Protein AF-A0A7S3NXU5-F1 (afdb_monomer)

Mean predicted aligned error: 8.49 Å

Radius of gyration: 22.23 Å; Cα contacts (8 Å, |Δi|>4): 406; chains: 1; bounding box: 65×65×56 Å

Structure (mmCIF, N/CA/C/O backbone):
data_AF-A0A7S3NXU5-F1
#
_entry.id   AF-A0A7S3NXU5-F1
#
loop_
_atom_site.group_PDB
_atom_site.id
_atom_site.type_symbol
_atom_site.label_atom_id
_atom_site.label_alt_id
_atom_site.label_comp_id
_atom_site.label_asym_id
_atom_site.label_entity_id
_atom_site.label_seq_id
_atom_site.pdbx_PDB_ins_code
_atom_site.Cartn_x
_atom_site.Cartn_y
_atom_site.Cartn_z
_atom_site.occupancy
_atom_site.B_iso_or_equiv
_atom_site.auth_seq_id
_atom_site.auth_comp_id
_atom_site.auth_asym_id
_atom_site.auth_atom_id
_atom_site.pdbx_PDB_model_num
ATOM 1 N N . LYS A 1 1 ? -41.145 22.587 19.324 1.00 36.97 1 LYS A N 1
ATOM 2 C CA . LYS A 1 1 ? -40.721 24.000 19.151 1.00 36.97 1 LYS A CA 1
ATOM 3 C C . LYS A 1 1 ? -39.724 24.051 18.002 1.00 36.97 1 LYS A C 1
ATOM 5 O O . LYS A 1 1 ? -38.603 23.596 18.173 1.00 36.97 1 LYS A O 1
ATOM 10 N N . ILE A 1 2 ? -40.167 24.505 16.831 1.00 43.59 2 ILE A N 1
ATOM 11 C CA . ILE A 1 2 ? -39.323 24.700 15.646 1.00 43.59 2 ILE A CA 1
ATOM 12 C C . ILE A 1 2 ? -38.373 25.858 15.978 1.00 43.59 2 ILE A C 1
ATOM 14 O O . ILE A 1 2 ? -38.845 26.943 16.323 1.00 43.59 2 ILE A O 1
ATOM 18 N N . LYS A 1 3 ? -37.054 25.619 15.979 1.00 47.38 3 LYS A N 1
ATOM 19 C CA . LYS A 1 3 ? -36.062 26.698 16.090 1.00 47.38 3 LYS A CA 1
ATOM 20 C C . LYS A 1 3 ? -36.240 27.581 14.854 1.00 47.38 3 LYS A C 1
ATOM 22 O O . LYS A 1 3 ? -35.987 27.112 13.751 1.00 47.38 3 LYS A O 1
ATOM 27 N N . LYS A 1 4 ? -36.723 28.815 15.033 1.00 51.41 4 LYS A N 1
ATOM 28 C CA . LYS A 1 4 ? -36.674 29.834 13.977 1.00 51.41 4 LYS A CA 1
ATOM 29 C C . LYS A 1 4 ? -35.203 30.026 13.596 1.00 51.41 4 LYS A C 1
ATOM 31 O O . LYS A 1 4 ? -34.389 30.266 14.488 1.00 51.41 4 LYS A O 1
ATOM 36 N N . SER A 1 5 ? -34.883 29.833 12.319 1.00 61.56 5 SER A N 1
ATOM 37 C CA . SER A 1 5 ? -33.593 30.185 11.727 1.00 61.56 5 SER A CA 1
ATOM 38 C C . SER A 1 5 ? -33.326 31.672 11.961 1.00 61.56 5 SER A C 1
ATOM 40 O O . SER A 1 5 ? -34.241 32.493 11.908 1.00 61.56 5 SER A O 1
ATOM 42 N N . ASP A 1 6 ? -32.082 32.004 12.299 1.00 62.12 6 ASP A N 1
ATOM 43 C CA . ASP A 1 6 ? -31.643 33.381 12.509 1.00 62.12 6 ASP A CA 1
ATOM 44 C C . ASP A 1 6 ? -31.708 34.122 11.155 1.00 62.12 6 ASP A C 1
ATOM 46 O O . ASP A 1 6 ? -31.028 33.695 10.219 1.00 62.12 6 ASP A O 1
ATOM 50 N N . PRO A 1 7 ? -32.512 35.188 10.987 1.00 61.72 7 PRO A N 1
ATOM 51 C CA . PRO A 1 7 ? -32.769 35.810 9.680 1.00 61.72 7 PRO A CA 1
ATOM 52 C C . PRO A 1 7 ? -31.514 36.391 9.004 1.00 61.72 7 PRO A C 1
ATOM 54 O O . PRO A 1 7 ? -31.500 36.602 7.795 1.00 61.72 7 PRO A O 1
ATOM 57 N N . VAL A 1 8 ? -30.428 36.602 9.755 1.00 62.16 8 VAL A N 1
ATOM 58 C CA . VAL A 1 8 ? -29.119 36.997 9.208 1.00 62.16 8 VAL A CA 1
ATOM 59 C C . VAL A 1 8 ? -28.468 35.853 8.417 1.00 62.16 8 VAL A C 1
ATOM 61 O O . VAL A 1 8 ? -27.837 36.102 7.389 1.00 62.16 8 VAL A O 1
ATOM 64 N N . LEU A 1 9 ? -28.664 34.594 8.829 1.00 60.38 9 LEU A N 1
ATOM 65 C CA . LEU A 1 9 ? -28.106 33.421 8.142 1.00 60.38 9 LEU A CA 1
ATOM 66 C C . LEU A 1 9 ? -28.743 33.192 6.764 1.00 60.38 9 LEU A C 1
ATOM 68 O O . LEU A 1 9 ? -28.060 32.706 5.868 1.00 60.38 9 LEU A O 1
ATOM 72 N N . GLU A 1 10 ? -30.003 33.592 6.564 1.00 65.12 10 GLU A N 1
ATOM 73 C CA . GLU A 1 10 ? -30.715 33.451 5.280 1.00 65.12 10 GLU A CA 1
ATOM 74 C C . GLU A 1 10 ? -30.235 34.445 4.205 1.00 65.12 10 GLU A C 1
ATOM 76 O O . GLU A 1 10 ? -30.486 34.242 3.020 1.00 65.12 10 GLU A O 1
ATOM 81 N N . THR A 1 11 ? -29.497 35.493 4.592 1.00 79.75 11 THR A N 1
ATOM 82 C CA . THR A 1 11 ? -28.926 36.489 3.659 1.00 79.75 11 THR A CA 1
ATOM 83 C C . THR A 1 11 ? -27.502 36.167 3.207 1.00 79.75 11 THR A C 1
ATOM 85 O O . THR A 1 11 ? -26.974 36.794 2.287 1.00 79.75 11 THR A O 1
ATOM 88 N N . CYS A 1 12 ? -26.858 35.196 3.851 1.00 80.31 12 CYS A N 1
ATOM 89 C CA . CYS A 1 12 ? -25.498 34.792 3.537 1.00 80.31 12 CYS A CA 1
ATOM 90 C C . CYS A 1 12 ? -25.488 33.668 2.499 1.00 80.31 12 CYS A C 1
ATOM 92 O O . CYS A 1 12 ? -26.254 32.713 2.586 1.00 80.31 12 CYS A O 1
ATOM 94 N N . VAL A 1 13 ? -24.557 33.742 1.544 1.00 85.38 13 VAL A N 1
ATOM 95 C CA . VAL A 1 13 ? -24.309 32.636 0.611 1.00 85.38 13 VAL A CA 1
ATOM 96 C C . VAL A 1 13 ? -23.899 31.397 1.408 1.00 85.38 13 VAL A C 1
ATOM 98 O O . VAL A 1 13 ? -22.963 31.455 2.217 1.00 85.38 13 VAL A O 1
ATOM 101 N N . GLY A 1 14 ? -24.599 30.287 1.166 1.00 86.94 14 GLY A N 1
ATOM 102 C CA . GLY A 1 14 ? -24.278 28.992 1.748 1.00 86.94 14 GLY A CA 1
ATOM 103 C C . GLY A 1 14 ? -22.853 28.582 1.390 1.00 86.94 14 GLY A C 1
ATOM 104 O O . GLY A 1 14 ? -22.430 28.687 0.240 1.00 86.94 14 GLY A O 1
ATOM 105 N N . ARG A 1 15 ? -22.092 28.145 2.392 1.00 89.50 15 ARG A N 1
ATOM 106 C CA . ARG A 1 15 ? -20.745 27.609 2.206 1.00 89.50 15 ARG A CA 1
ATOM 107 C C . ARG A 1 15 ? -20.731 26.181 2.703 1.00 89.50 15 ARG A C 1
ATOM 109 O O . ARG A 1 15 ? -21.174 25.913 3.817 1.00 89.50 15 ARG A O 1
ATOM 116 N N . GLU A 1 16 ? -20.182 25.296 1.893 1.00 91.25 16 GLU A N 1
ATOM 117 C CA . GLU A 1 16 ? -19.976 23.899 2.242 1.00 91.25 16 GLU A CA 1
ATOM 118 C C . GLU A 1 16 ? -18.540 23.479 1.936 1.00 91.25 16 GLU A C 1
ATOM 120 O O . GLU A 1 16 ? -17.812 24.143 1.193 1.00 91.25 16 GLU A O 1
ATOM 125 N N . ILE A 1 17 ? -18.116 22.378 2.549 1.00 90.25 17 ILE A N 1
ATOM 126 C CA . ILE A 1 17 ? -16.818 21.782 2.251 1.00 90.25 17 ILE A CA 1
ATOM 127 C C . ILE A 1 17 ? -16.955 21.047 0.919 1.00 90.25 17 ILE A C 1
ATOM 129 O O . ILE A 1 17 ? -17.671 20.057 0.844 1.00 90.25 17 ILE A O 1
ATOM 133 N N . ALA A 1 18 ? -16.256 21.521 -0.112 1.00 86.38 18 ALA A N 1
ATOM 134 C CA . ALA A 1 18 ? -16.284 20.902 -1.438 1.00 86.38 18 ALA A CA 1
ATOM 135 C C . ALA A 1 18 ? -15.232 19.791 -1.615 1.00 86.38 18 ALA A C 1
ATOM 137 O O . ALA A 1 18 ? -15.413 18.886 -2.425 1.00 86.38 18 ALA A O 1
ATOM 138 N N . ALA A 1 19 ? -14.116 19.873 -0.886 1.00 85.31 19 ALA A N 1
ATOM 139 C CA . ALA A 1 19 ? -13.036 18.893 -0.938 1.00 85.31 19 ALA A CA 1
ATOM 140 C C . ALA A 1 19 ? -12.162 18.969 0.318 1.00 85.31 19 ALA A C 1
ATOM 142 O O . ALA A 1 19 ? -12.021 20.033 0.929 1.00 85.31 19 ALA A O 1
ATOM 143 N N . LYS A 1 20 ? -11.525 17.849 0.672 1.00 90.06 20 LYS A N 1
ATOM 144 C CA . LYS A 1 20 ? -10.458 17.790 1.676 1.00 90.06 20 LYS A CA 1
ATOM 145 C C . LYS A 1 20 ? -9.250 17.096 1.069 1.00 90.06 20 LYS A C 1
ATOM 147 O O . LYS A 1 20 ? -9.390 16.058 0.433 1.00 90.06 20 LYS A O 1
ATOM 152 N N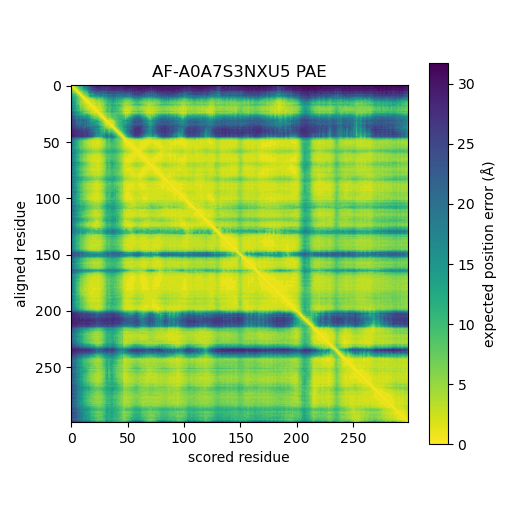 . TYR A 1 21 ? -8.071 17.657 1.302 1.00 87.81 21 TYR A N 1
ATOM 153 C CA . TYR A 1 21 ? -6.826 17.149 0.742 1.00 87.81 21 TYR A CA 1
ATOM 154 C C . TYR A 1 21 ? -5.844 16.804 1.851 1.00 87.81 21 TYR A C 1
ATOM 156 O O . TYR A 1 21 ? -5.708 17.551 2.822 1.00 87.81 21 TYR A O 1
ATOM 164 N N . THR A 1 22 ? -5.127 15.699 1.677 1.00 89.88 22 THR A N 1
ATOM 165 C CA . THR A 1 22 ? -4.035 15.281 2.562 1.00 89.88 22 THR A CA 1
ATOM 166 C C . THR A 1 22 ? -2.788 14.949 1.761 1.00 89.88 22 THR A C 1
ATOM 168 O O . THR A 1 22 ? -2.836 14.834 0.539 1.00 89.88 22 THR A O 1
ATOM 171 N N . LYS A 1 23 ? -1.647 14.769 2.434 1.00 86.31 23 LYS A N 1
ATOM 172 C CA . LYS A 1 23 ? -0.373 14.467 1.763 1.00 86.31 23 LYS A CA 1
ATOM 173 C C . LYS A 1 23 ? -0.460 13.226 0.861 1.00 86.31 23 LYS A C 1
ATOM 175 O O . LYS A 1 23 ? 0.153 13.222 -0.204 1.00 86.31 23 LYS A O 1
ATOM 180 N N . GLY A 1 24 ? -1.217 12.202 1.265 1.00 85.69 24 GLY A N 1
ATOM 181 C CA . GLY A 1 24 ? -1.390 10.973 0.490 1.00 85.69 24 GLY A CA 1
ATOM 182 C C . GLY A 1 24 ? -2.532 10.993 -0.527 1.00 85.69 24 GLY A C 1
ATOM 183 O O . GLY A 1 24 ? -2.604 10.096 -1.360 1.00 85.69 24 GLY A O 1
ATOM 184 N N . THR A 1 25 ? -3.413 11.998 -0.495 1.00 86.12 25 THR A N 1
ATOM 185 C CA . THR A 1 25 ? -4.587 12.075 -1.389 1.00 86.12 25 THR A CA 1
ATOM 186 C C . THR A 1 25 ? -4.616 13.311 -2.280 1.00 86.12 25 THR A C 1
ATOM 188 O O . THR A 1 25 ? -5.434 13.400 -3.193 1.00 86.12 25 THR A O 1
ATOM 191 N N . TYR A 1 26 ? -3.713 14.264 -2.050 1.00 83.31 26 TYR A N 1
ATOM 192 C CA . TYR A 1 26 ? -3.604 15.462 -2.860 1.00 83.31 26 TYR A CA 1
ATOM 193 C C . TYR A 1 26 ? -3.103 15.125 -4.264 1.00 83.31 26 TYR A C 1
ATOM 195 O O . TYR A 1 26 ? -1.982 14.647 -4.457 1.00 83.31 26 TYR A O 1
ATOM 203 N N . GLN A 1 27 ? -3.937 15.448 -5.245 1.00 71.31 27 GLN A N 1
ATOM 204 C CA . GLN A 1 27 ? -3.570 15.513 -6.648 1.00 71.31 27 GLN A CA 1
ATOM 205 C C . GLN A 1 27 ? -3.525 16.990 -7.026 1.00 71.31 27 GLN A C 1
ATOM 207 O O . GLN A 1 27 ? -4.521 17.700 -6.879 1.00 71.31 27 GLN A O 1
ATOM 212 N N . LYS A 1 28 ? -2.359 17.463 -7.471 1.00 67.94 28 LYS A N 1
ATOM 213 C CA . LYS A 1 28 ? -2.222 18.825 -7.985 1.00 67.94 28 LYS A CA 1
ATOM 214 C C . LYS A 1 28 ? -3.158 18.954 -9.196 1.00 67.94 28 LYS A C 1
ATOM 216 O O . LYS A 1 28 ? -3.028 18.154 -10.124 1.00 67.94 28 LYS A O 1
ATOM 221 N N . PRO A 1 29 ? -4.122 19.890 -9.193 1.00 62.97 29 PRO A N 1
ATOM 222 C CA . PRO A 1 29 ? -4.947 20.115 -10.366 1.00 62.97 29 PRO A CA 1
ATOM 223 C C . PRO A 1 29 ? -4.038 20.616 -11.485 1.00 62.97 29 PRO A C 1
ATOM 225 O O . PRO A 1 29 ? -3.361 21.627 -11.304 1.00 62.97 29 PRO A O 1
ATOM 228 N N . VAL A 1 30 ? -4.018 19.922 -12.622 1.00 60.66 30 VAL A N 1
ATOM 229 C CA . VAL A 1 30 ? -3.325 20.419 -13.814 1.00 60.66 30 VAL A CA 1
ATOM 230 C C . VAL A 1 30 ? -4.160 21.576 -14.368 1.00 60.66 30 VAL A C 1
ATOM 232 O O . VAL A 1 30 ? -5.339 21.363 -14.679 1.00 60.66 30 VAL A O 1
ATOM 235 N N . PRO A 1 31 ? -3.617 22.803 -14.474 1.00 65.50 31 PRO A N 1
ATOM 236 C CA . PRO A 1 31 ? -4.328 23.897 -15.114 1.00 65.50 31 PRO A CA 1
ATOM 237 C C . PRO A 1 31 ? -4.727 23.495 -16.535 1.00 65.50 31 PRO A C 1
ATOM 239 O O . PRO A 1 31 ? -3.928 22.930 -17.277 1.00 65.50 31 PRO A O 1
ATOM 242 N N . ILE A 1 32 ? -5.962 23.801 -16.936 1.00 62.91 32 ILE A N 1
ATOM 243 C CA . ILE A 1 32 ? -6.483 23.420 -18.261 1.00 62.91 32 ILE A CA 1
ATOM 244 C C . ILE A 1 32 ? -5.577 23.953 -19.383 1.00 62.91 32 ILE A C 1
ATOM 246 O O . ILE A 1 32 ? -5.372 23.270 -20.380 1.00 62.91 32 ILE A O 1
ATOM 250 N N . ALA A 1 33 ? -4.988 25.138 -19.196 1.00 62.97 33 ALA A N 1
ATOM 251 C CA . ALA A 1 33 ? -4.016 25.708 -20.123 1.00 62.97 33 ALA A CA 1
ATOM 252 C C . ALA A 1 33 ? -2.762 24.828 -20.278 1.00 62.97 33 ALA A C 1
ATOM 254 O O . ALA A 1 33 ? -2.365 24.540 -21.400 1.00 62.97 33 ALA A O 1
ATOM 255 N N . ASP A 1 34 ? -2.198 24.321 -19.178 1.00 63.81 34 ASP A N 1
ATOM 256 C CA . ASP A 1 34 ? -1.011 23.457 -19.213 1.00 63.81 34 ASP A CA 1
ATOM 257 C C . ASP A 1 34 ? -1.324 22.079 -19.816 1.00 63.81 34 ASP A C 1
ATOM 259 O O . ASP A 1 34 ? -0.507 21.527 -20.553 1.00 63.81 34 ASP A O 1
ATOM 263 N N . PHE A 1 35 ? -2.533 21.552 -19.579 1.00 58.44 35 PHE A N 1
ATOM 264 C CA . PHE A 1 35 ? -3.016 20.326 -20.222 1.00 58.44 35 PHE A CA 1
ATOM 265 C C . PHE A 1 35 ? -3.156 20.487 -21.745 1.00 58.44 35 PHE A C 1
ATOM 267 O O . PHE A 1 35 ? -2.752 19.605 -22.499 1.00 58.44 35 PHE A O 1
ATOM 274 N N . LEU A 1 36 ? -3.706 21.616 -22.205 1.00 57.47 36 LEU A N 1
ATOM 275 C CA . LEU A 1 36 ? -3.875 21.916 -23.632 1.00 57.47 36 LEU A CA 1
ATOM 276 C C . LEU A 1 36 ? -2.545 22.228 -24.330 1.00 57.47 36 LEU A C 1
ATOM 278 O O . LEU A 1 36 ? -2.377 21.900 -25.503 1.00 57.47 36 LEU A O 1
ATOM 282 N N . GLU A 1 37 ? -1.601 22.836 -23.615 1.00 65.00 37 GLU A N 1
ATOM 283 C CA . GLU A 1 37 ? -0.257 23.148 -24.111 1.00 65.00 37 GLU A CA 1
ATOM 284 C C . GLU A 1 37 ? 0.720 21.967 -23.993 1.00 65.00 37 GLU A C 1
ATOM 286 O O . GLU A 1 37 ? 1.860 22.070 -24.445 1.00 65.00 37 GLU A O 1
ATOM 291 N N . GLY A 1 38 ? 0.294 20.843 -23.403 1.00 55.75 38 GLY A N 1
ATOM 292 C CA . GLY A 1 38 ? 1.132 19.659 -23.210 1.00 55.75 38 GLY A CA 1
ATOM 293 C C . GLY A 1 38 ? 2.356 19.919 -22.327 1.00 55.75 38 GLY A C 1
ATOM 294 O O . GLY A 1 38 ? 3.371 19.239 -22.475 1.00 55.75 38 GLY A O 1
ATOM 295 N N . LYS A 1 39 ? 2.293 20.916 -21.437 1.00 54.62 39 LYS A N 1
ATOM 296 C CA . LYS A 1 39 ? 3.391 21.225 -20.518 1.00 54.62 39 LYS A CA 1
ATOM 297 C C . LYS A 1 39 ? 3.485 20.133 -19.461 1.00 54.62 39 LYS A C 1
ATOM 299 O O . LYS A 1 39 ? 2.540 19.884 -18.716 1.00 54.62 39 LYS A O 1
ATOM 304 N N . GLU A 1 40 ? 4.638 19.477 -19.394 1.00 51.53 40 GLU A N 1
ATOM 305 C CA . GLU A 1 40 ? 4.902 18.487 -18.358 1.00 51.53 40 GLU A CA 1
ATOM 306 C C . GLU A 1 40 ? 5.139 19.179 -17.009 1.00 51.53 40 GLU A C 1
ATOM 308 O O . GLU A 1 40 ? 5.981 20.070 -16.889 1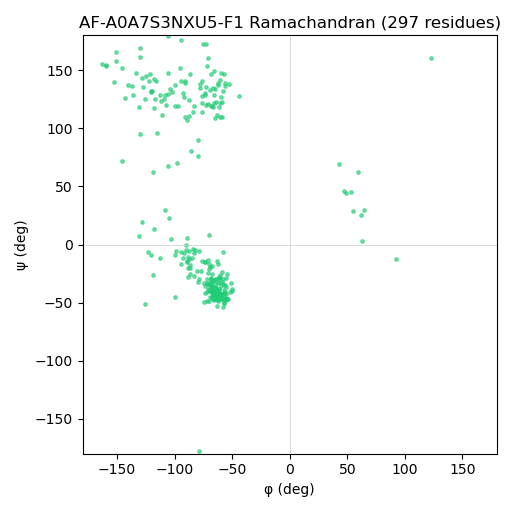.00 51.53 40 GLU A O 1
ATOM 313 N N . ASP A 1 41 ? 4.419 18.743 -15.969 1.00 50.81 41 ASP 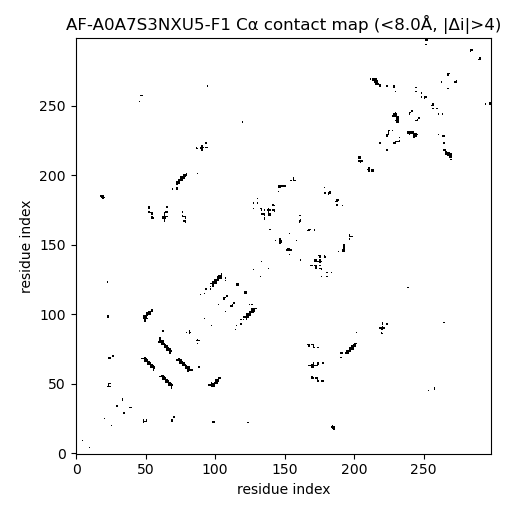A N 1
ATOM 314 C CA . ASP A 1 41 ? 4.748 19.095 -14.587 1.00 50.81 41 ASP A CA 1
ATOM 315 C C . ASP A 1 41 ? 6.180 18.609 -14.283 1.00 50.81 41 ASP A C 1
ATOM 317 O O . ASP A 1 41 ? 6.437 17.402 -14.151 1.00 50.81 41 ASP A O 1
ATOM 321 N N . ASN A 1 42 ? 7.102 19.568 -14.145 1.00 45.31 42 ASN A N 1
ATOM 322 C CA . ASN A 1 42 ? 8.500 19.377 -13.737 1.00 45.31 42 ASN A CA 1
ATOM 323 C C . ASN A 1 42 ? 8.655 18.971 -12.260 1.00 45.31 42 ASN A C 1
ATOM 325 O O . ASN A 1 42 ? 9.775 18.928 -11.758 1.00 45.31 42 ASN A O 1
ATOM 329 N N . ASP A 1 43 ? 7.559 18.674 -11.553 1.00 48.97 43 ASP A N 1
ATOM 330 C CA . ASP A 1 43 ? 7.626 18.182 -10.180 1.00 48.97 43 ASP A CA 1
ATOM 331 C C . ASP A 1 43 ? 8.405 16.850 -10.164 1.00 48.97 43 ASP A C 1
ATOM 333 O O . ASP A 1 43 ? 7.950 15.816 -10.670 1.00 48.97 43 ASP A O 1
ATOM 337 N N . GLU A 1 44 ? 9.613 16.903 -9.592 1.00 47.31 44 GLU A N 1
ATOM 338 C CA . GLU A 1 44 ? 10.562 15.788 -9.449 1.00 47.31 44 GLU A CA 1
ATOM 339 C C . GLU A 1 44 ? 10.004 14.648 -8.572 1.00 47.31 44 GLU A C 1
ATOM 341 O O . GLU A 1 44 ? 10.508 13.524 -8.588 1.00 47.31 44 GLU A O 1
ATOM 346 N N . GLU A 1 45 ? 8.921 14.904 -7.836 1.00 53.06 45 GLU A N 1
ATOM 347 C CA . GLU A 1 45 ? 8.424 14.059 -6.754 1.00 53.06 45 GLU A CA 1
ATOM 348 C C . GLU A 1 45 ? 7.161 13.267 -7.159 1.00 53.06 45 GLU A C 1
ATOM 350 O O . GLU A 1 45 ? 6.052 13.484 -6.666 1.00 53.06 45 GLU A O 1
ATOM 355 N N . LEU A 1 46 ? 7.324 12.319 -8.090 1.00 53.12 46 LEU A N 1
ATOM 356 C CA . LEU A 1 46 ? 6.282 11.353 -8.498 1.00 53.12 46 LEU A CA 1
ATOM 357 C C . LEU A 1 46 ? 6.560 9.921 -8.024 1.00 53.12 46 LEU A C 1
ATOM 359 O O . LEU A 1 46 ? 6.139 8.947 -8.665 1.00 53.12 46 LEU A O 1
ATOM 363 N N . ASP A 1 47 ? 7.250 9.801 -6.886 1.00 67.12 47 ASP A N 1
ATOM 364 C CA . ASP A 1 47 ? 7.264 8.551 -6.132 1.00 67.12 47 ASP A CA 1
ATOM 365 C C . ASP A 1 47 ? 5.830 8.187 -5.722 1.00 67.12 47 ASP A C 1
ATOM 367 O O . ASP A 1 47 ? 4.977 9.061 -5.530 1.00 67.12 47 ASP A O 1
ATOM 371 N N . THR A 1 48 ? 5.532 6.891 -5.649 1.00 78.56 48 THR A N 1
ATOM 372 C CA . THR A 1 48 ? 4.180 6.443 -5.313 1.00 78.56 48 THR A CA 1
ATOM 373 C C . THR A 1 48 ? 3.806 6.939 -3.920 1.00 78.56 48 THR A C 1
ATOM 375 O O . THR A 1 48 ? 4.433 6.564 -2.929 1.00 78.56 48 THR A O 1
ATOM 378 N N . LYS A 1 49 ? 2.755 7.755 -3.835 1.00 88.31 49 LYS A N 1
ATOM 379 C CA . LYS A 1 49 ? 2.255 8.309 -2.576 1.00 88.31 49 LYS A CA 1
ATOM 380 C C . LYS A 1 49 ? 1.297 7.322 -1.925 1.00 88.31 49 LYS A C 1
ATOM 382 O O . LYS A 1 49 ? 0.084 7.447 -2.045 1.00 88.31 49 LYS A O 1
ATOM 387 N N . TYR A 1 50 ? 1.853 6.320 -1.250 1.00 93.38 50 TYR A N 1
ATOM 388 C CA . TYR A 1 50 ? 1.027 5.354 -0.535 1.00 93.38 50 TYR A CA 1
ATOM 389 C C . TYR A 1 50 ? 0.428 5.965 0.735 1.00 93.38 50 TYR A C 1
ATOM 391 O O . TYR A 1 50 ? 1.146 6.524 1.570 1.00 93.38 50 TYR A O 1
ATOM 399 N N . VAL A 1 51 ? -0.880 5.790 0.899 1.00 96.38 51 VAL A N 1
ATOM 400 C CA . VAL A 1 51 ? -1.574 5.896 2.184 1.00 96.38 51 VAL A CA 1
ATOM 401 C C . VAL A 1 51 ? -1.609 4.499 2.789 1.00 96.38 51 VAL A C 1
ATOM 403 O O . VAL A 1 51 ? -2.051 3.565 2.125 1.00 96.38 51 VAL A O 1
ATOM 406 N N . LEU A 1 52 ? -1.146 4.339 4.027 1.00 97.69 52 LEU A N 1
ATOM 407 C CA . LEU A 1 52 ? -1.204 3.076 4.768 1.00 97.69 52 LEU A CA 1
ATOM 408 C C . LEU A 1 52 ? -2.171 3.211 5.939 1.00 97.69 52 LEU A C 1
ATOM 410 O O . LEU A 1 52 ? -1.945 4.027 6.821 1.00 97.69 52 LEU A O 1
ATOM 414 N N . LEU A 1 53 ? -3.174 2.348 6.016 1.00 97.44 53 LEU A N 1
ATOM 415 C CA . LEU A 1 53 ? -3.913 2.085 7.241 1.00 97.44 53 LEU A CA 1
ATOM 416 C C . LEU A 1 53 ? -3.445 0.765 7.845 1.00 97.44 53 LEU A C 1
ATOM 418 O O . LEU A 1 53 ? -3.389 -0.254 7.154 1.00 97.44 53 LEU A O 1
ATOM 422 N N . TYR A 1 54 ? -3.139 0.773 9.142 1.00 96.88 54 TYR A N 1
ATOM 423 C CA . TYR A 1 54 ? -2.908 -0.461 9.887 1.00 96.88 54 TYR A CA 1
ATOM 424 C C . TYR A 1 54 ? -3.740 -0.526 11.169 1.00 96.88 54 TYR A C 1
ATOM 426 O O . TYR A 1 54 ? -3.944 0.468 11.870 1.00 96.88 54 TYR A O 1
ATOM 434 N N . LEU A 1 55 ? -4.192 -1.735 11.480 1.00 95.62 55 LEU A N 1
ATOM 435 C CA . LEU A 1 55 ? -4.773 -2.139 12.752 1.00 95.62 55 LEU A CA 1
ATOM 436 C C . LEU A 1 55 ? -3.862 -3.201 13.362 1.00 95.62 55 LEU A C 1
ATOM 438 O O . LEU A 1 55 ? -3.334 -4.048 12.640 1.00 95.62 55 LEU A O 1
ATOM 442 N N . TYR A 1 56 ? -3.669 -3.148 14.675 1.00 95.50 56 TYR A N 1
ATOM 443 C CA . TYR A 1 56 ? -2.772 -4.056 15.380 1.00 95.50 56 TYR A CA 1
ATOM 444 C C . TYR A 1 56 ? -3.474 -4.655 16.598 1.00 95.50 56 TYR A C 1
ATOM 446 O O . TYR A 1 56 ? -3.904 -3.931 17.500 1.00 95.50 56 TYR A O 1
ATOM 454 N N . ASP A 1 57 ? -3.604 -5.979 16.583 1.00 94.31 57 ASP A N 1
ATOM 455 C CA . ASP A 1 57 ? -4.056 -6.792 17.706 1.00 94.31 57 ASP A CA 1
ATOM 456 C C . ASP A 1 57 ? -2.829 -7.181 18.541 1.00 94.31 57 ASP A C 1
ATOM 458 O O . ASP A 1 57 ? -1.998 -7.990 18.117 1.00 94.31 57 ASP A O 1
ATOM 462 N N . GLU A 1 58 ? -2.707 -6.551 19.711 1.00 92.25 58 GLU A N 1
ATOM 463 C CA . GLU A 1 58 ? -1.573 -6.707 20.625 1.00 92.25 58 GLU A CA 1
ATOM 464 C C . GLU A 1 58 ? -1.527 -8.100 21.268 1.00 92.25 58 GLU A C 1
ATOM 466 O O . GLU A 1 58 ? -0.436 -8.608 21.516 1.00 92.25 58 GLU A O 1
ATOM 471 N N . GLU A 1 59 ? -2.680 -8.739 21.494 1.00 92.88 59 GLU A N 1
ATOM 472 C CA . GLU A 1 59 ? -2.758 -10.062 22.127 1.00 92.88 59 GLU A CA 1
ATOM 473 C C . GLU A 1 59 ? -2.306 -11.157 21.162 1.00 92.88 59 GLU A C 1
ATOM 475 O O . GLU A 1 59 ? -1.561 -12.065 21.533 1.00 92.88 59 GLU A O 1
ATOM 480 N N . LYS A 1 60 ? -2.721 -11.052 19.896 1.00 93.19 60 LYS A N 1
ATOM 481 C CA . LYS A 1 60 ? -2.371 -12.025 18.851 1.00 93.19 60 LYS A CA 1
ATOM 482 C C . LYS A 1 60 ? -1.081 -11.685 18.109 1.00 93.19 60 LYS A C 1
ATOM 484 O O . LYS A 1 60 ? -0.670 -12.455 17.239 1.00 93.19 60 LYS A O 1
ATOM 489 N N . ASN A 1 61 ? -0.469 -10.534 18.396 1.00 94.62 61 ASN A N 1
ATOM 490 C CA . ASN A 1 61 ? 0.633 -9.951 17.625 1.00 94.62 61 ASN A CA 1
ATOM 491 C C . ASN A 1 61 ? 0.342 -9.951 16.111 1.00 94.62 61 ASN A C 1
ATOM 493 O O . ASN A 1 61 ? 1.148 -10.411 15.301 1.00 94.62 61 ASN A O 1
ATOM 497 N N . THR A 1 62 ? -0.864 -9.525 15.730 1.00 95.44 62 THR A N 1
ATOM 498 C CA . THR A 1 62 ? -1.359 -9.630 14.350 1.00 95.44 62 THR A CA 1
ATOM 499 C C . THR A 1 62 ? -1.695 -8.259 13.787 1.00 95.44 62 THR A C 1
ATOM 501 O O . THR A 1 62 ? -2.399 -7.465 14.410 1.00 95.44 62 THR A O 1
ATOM 504 N N . PHE A 1 63 ? -1.213 -7.991 12.576 1.00 96.62 63 PHE A N 1
ATOM 505 C CA . PHE A 1 63 ? -1.527 -6.784 11.823 1.00 96.62 63 PHE A CA 1
ATOM 506 C C . PHE A 1 63 ? -2.599 -7.062 10.777 1.00 96.62 63 PHE A C 1
ATOM 508 O O . PHE A 1 63 ? -2.521 -8.052 10.051 1.00 96.62 63 PHE A O 1
ATOM 515 N N . GLY A 1 64 ? -3.553 -6.143 10.650 1.00 96.75 64 GLY A N 1
ATOM 516 C CA . GLY A 1 64 ? -4.364 -5.966 9.449 1.00 96.75 64 GLY A CA 1
ATOM 517 C C . GLY A 1 64 ? -3.961 -4.676 8.764 1.00 96.75 64 GLY A C 1
ATOM 518 O O . GLY A 1 64 ? -3.955 -3.619 9.393 1.00 96.75 64 GLY A O 1
ATOM 519 N N . VAL A 1 65 ? -3.608 -4.752 7.489 1.00 97.62 65 VAL A N 1
ATOM 520 C CA . VAL A 1 65 ? -3.119 -3.610 6.722 1.00 97.62 65 VAL A CA 1
ATOM 521 C C . VAL A 1 65 ? -3.944 -3.411 5.465 1.00 97.62 65 VAL A C 1
ATOM 523 O O . VAL A 1 65 ? -4.391 -4.356 4.812 1.00 97.62 65 VAL A O 1
ATOM 526 N N . THR A 1 66 ? -4.122 -2.152 5.103 1.00 97.88 66 THR A N 1
ATOM 527 C CA . THR A 1 66 ? -4.558 -1.744 3.774 1.00 97.88 66 THR A CA 1
ATOM 528 C C . THR A 1 66 ? -3.704 -0.569 3.358 1.00 97.88 66 THR A C 1
ATOM 530 O O . THR A 1 66 ? -3.572 0.390 4.109 1.00 97.88 66 THR A O 1
ATOM 533 N N . TYR A 1 67 ? -3.106 -0.629 2.178 1.00 97.25 67 TYR A N 1
ATOM 534 C CA . TYR A 1 67 ? -2.420 0.524 1.617 1.00 97.25 67 TYR A CA 1
ATOM 535 C C . TYR A 1 67 ? -2.807 0.718 0.166 1.00 97.25 67 TYR A C 1
ATOM 537 O O . TYR A 1 67 ? -3.086 -0.243 -0.552 1.00 97.25 67 TYR A O 1
ATOM 545 N N . PHE A 1 68 ? -2.840 1.969 -0.259 1.00 95.69 68 PHE A N 1
ATOM 546 C CA . PHE A 1 68 ? -3.294 2.318 -1.592 1.00 95.69 68 PHE A CA 1
ATOM 547 C C . PHE A 1 68 ? -2.614 3.577 -2.100 1.00 95.69 68 PHE A C 1
ATOM 549 O O . PHE A 1 68 ? -2.114 4.397 -1.330 1.00 95.69 68 PHE A O 1
ATOM 556 N N . ASP A 1 69 ? -2.613 3.709 -3.417 1.00 91.38 69 ASP A N 1
ATOM 557 C CA . ASP A 1 69 ? -2.270 4.933 -4.122 1.00 91.38 69 ASP A CA 1
ATOM 558 C C . ASP A 1 69 ? -3.500 5.380 -4.906 1.00 91.38 69 ASP A C 1
ATOM 560 O O . ASP A 1 69 ? -3.986 4.680 -5.797 1.00 91.38 69 ASP A O 1
ATOM 564 N N . ILE A 1 70 ? -4.006 6.560 -4.561 1.00 89.06 70 ILE A N 1
ATOM 565 C CA . ILE A 1 70 ? -5.235 7.089 -5.147 1.00 89.06 70 ILE A CA 1
ATOM 566 C C . ILE A 1 70 ? -5.066 7.474 -6.623 1.00 89.06 70 ILE A C 1
ATOM 568 O O . ILE A 1 70 ? -6.053 7.598 -7.339 1.00 89.06 70 ILE A O 1
ATOM 572 N N . THR A 1 71 ? -3.831 7.667 -7.098 1.00 84.81 71 THR A N 1
ATOM 573 C CA . THR A 1 71 ? -3.554 8.012 -8.502 1.00 84.81 71 THR A CA 1
ATOM 574 C C . THR A 1 71 ? -3.604 6.795 -9.419 1.00 84.81 71 THR A C 1
ATOM 576 O O . THR A 1 71 ? -3.996 6.916 -10.576 1.00 84.81 71 THR A O 1
ATOM 579 N N . THR A 1 72 ? -3.226 5.622 -8.908 1.00 87.12 72 THR A N 1
ATOM 580 C CA . THR A 1 72 ? -3.263 4.356 -9.654 1.00 87.12 72 THR A CA 1
ATOM 581 C C . THR A 1 72 ? -4.489 3.510 -9.329 1.00 87.12 72 THR A C 1
ATOM 583 O O . THR A 1 72 ? -4.718 2.514 -10.009 1.00 87.12 72 THR A O 1
ATOM 586 N N . LEU A 1 73 ? -5.272 3.897 -8.313 1.00 91.56 73 LEU A N 1
ATOM 587 C CA . LEU A 1 73 ? -6.443 3.168 -7.816 1.00 91.56 73 LEU A CA 1
ATOM 588 C C . LEU A 1 73 ? -6.125 1.712 -7.442 1.00 91.56 73 LEU A C 1
ATOM 590 O O . LEU A 1 73 ? -6.981 0.834 -7.499 1.00 91.56 73 LEU A O 1
ATOM 594 N N . GLN A 1 74 ? -4.884 1.448 -7.032 1.00 92.88 74 GLN A N 1
ATOM 595 C CA . GLN A 1 74 ? -4.454 0.125 -6.593 1.00 92.88 74 GLN A CA 1
ATOM 596 C C . GLN A 1 74 ? -4.504 0.043 -5.073 1.00 92.88 74 GLN A C 1
ATOM 598 O O . GLN A 1 74 ? -3.784 0.764 -4.380 1.00 92.88 74 GLN A O 1
ATOM 603 N N . PHE A 1 75 ? -5.324 -0.870 -4.563 1.00 96.12 75 PHE A N 1
ATOM 604 C CA . PHE A 1 75 ? -5.484 -1.158 -3.145 1.00 96.12 75 PHE A CA 1
ATOM 605 C C . PHE A 1 75 ? -4.862 -2.511 -2.844 1.00 96.12 75 PHE A C 1
ATOM 607 O O . PHE A 1 75 ? -5.146 -3.508 -3.499 1.00 96.12 75 PHE A O 1
ATOM 614 N N . SER A 1 76 ? -4.005 -2.562 -1.838 1.00 95.69 76 SER A N 1
ATOM 615 C CA . SER A 1 76 ? -3.433 -3.805 -1.336 1.00 95.69 76 SER A CA 1
ATOM 616 C C . SER A 1 76 ? -3.962 -4.071 0.062 1.00 95.69 76 SER A C 1
ATOM 618 O O . SER A 1 76 ? -3.873 -3.196 0.923 1.00 95.69 76 SER A O 1
ATOM 620 N N . ILE A 1 77 ? -4.491 -5.270 0.290 1.00 96.12 77 ILE A N 1
ATOM 621 C CA . ILE A 1 77 ? -5.014 -5.707 1.588 1.00 96.12 77 ILE A CA 1
ATOM 622 C C . ILE A 1 77 ? -4.229 -6.906 2.099 1.00 96.12 77 ILE A C 1
ATOM 624 O O . ILE A 1 77 ? -3.853 -7.780 1.322 1.00 96.12 77 ILE A O 1
ATOM 628 N N . GLY A 1 78 ? -3.987 -6.979 3.401 1.00 94.56 78 GLY A N 1
ATOM 629 C CA . GLY A 1 78 ? -3.281 -8.117 3.974 1.00 94.56 78 GLY A CA 1
ATOM 630 C C . GLY A 1 78 ? -3.456 -8.223 5.475 1.00 94.56 78 GLY A C 1
ATOM 631 O O . GLY A 1 78 ? -3.719 -7.234 6.158 1.00 94.56 78 GLY A O 1
ATOM 632 N N . GLN A 1 79 ? -3.296 -9.435 5.986 1.00 95.06 79 GLN A N 1
ATOM 633 C CA . GLN A 1 79 ? -3.243 -9.715 7.413 1.00 95.06 79 GLN A CA 1
ATOM 634 C C . GLN A 1 79 ? -2.118 -10.711 7.667 1.00 95.06 79 GLN A C 1
ATOM 636 O O . GLN A 1 79 ? -1.932 -11.659 6.906 1.00 95.06 79 GLN A O 1
ATOM 641 N N . PHE A 1 80 ? -1.332 -10.463 8.707 1.00 93.56 80 PHE A N 1
ATOM 642 C CA . PHE A 1 80 ? -0.206 -11.316 9.063 1.00 93.56 80 PHE A CA 1
ATOM 643 C C . PHE A 1 80 ? 0.086 -11.231 10.558 1.00 93.56 80 PHE A C 1
ATOM 645 O O . PHE A 1 80 ? 0.056 -10.153 11.153 1.00 93.56 80 PHE A O 1
ATOM 652 N N . GLN A 1 81 ? 0.403 -12.378 11.152 1.00 93.94 81 GLN A N 1
ATOM 653 C CA . GLN A 1 81 ? 1.002 -12.437 12.479 1.00 93.94 81 GLN A CA 1
ATOM 654 C C . GLN A 1 81 ? 2.488 -12.095 12.373 1.00 93.94 81 GLN A C 1
ATOM 656 O O . GLN A 1 81 ? 3.165 -12.592 11.468 1.00 93.94 81 GLN A O 1
ATOM 661 N N . ASP A 1 82 ? 2.991 -11.251 13.263 1.00 92.94 82 ASP A N 1
ATOM 662 C CA . ASP A 1 82 ? 4.378 -10.786 13.260 1.00 92.94 82 ASP A CA 1
ATOM 663 C C . ASP A 1 82 ? 5.208 -11.444 14.377 1.00 92.94 82 ASP A C 1
ATOM 665 O O . ASP A 1 82 ? 4.706 -12.257 15.159 1.00 92.94 82 ASP A O 1
ATOM 669 N N . ASP A 1 83 ? 6.492 -11.104 14.453 1.00 92.38 83 ASP A N 1
ATOM 670 C CA . ASP A 1 83 ? 7.369 -11.442 15.575 1.00 92.38 83 ASP A CA 1
ATOM 671 C C . ASP A 1 83 ? 7.432 -10.310 16.619 1.00 92.38 83 ASP A C 1
ATOM 673 O O . ASP A 1 83 ? 6.824 -9.248 16.463 1.00 92.38 83 ASP A O 1
ATOM 677 N N . SER A 1 84 ? 8.141 -10.530 17.730 1.00 91.62 84 SER A N 1
ATOM 678 C CA . SER A 1 84 ? 8.258 -9.545 18.819 1.00 91.62 84 SER A CA 1
ATOM 679 C C . SER A 1 84 ? 8.896 -8.221 18.372 1.00 91.62 84 SER A C 1
ATOM 681 O O . SER A 1 84 ? 8.574 -7.154 18.915 1.00 91.62 84 SER A O 1
ATOM 683 N N . MET A 1 85 ? 9.758 -8.290 17.353 1.00 90.81 85 MET A N 1
ATOM 684 C CA . MET A 1 85 ? 10.481 -7.167 16.755 1.00 90.81 85 MET A CA 1
ATOM 685 C C . MET A 1 85 ? 9.692 -6.478 15.632 1.00 90.81 85 MET A C 1
ATOM 687 O O . MET A 1 85 ? 10.114 -5.431 15.141 1.00 90.81 85 MET A O 1
ATOM 691 N N . LYS A 1 86 ? 8.529 -7.026 15.265 1.00 93.81 86 LYS A N 1
ATOM 692 C CA . LYS A 1 86 ? 7.666 -6.592 14.164 1.00 93.81 86 LYS A CA 1
ATOM 693 C C . LYS A 1 86 ? 8.405 -6.494 12.827 1.00 93.81 86 LYS A C 1
ATOM 695 O O . LYS A 1 86 ? 8.287 -5.504 12.095 1.00 93.81 86 LYS A O 1
ATOM 700 N N . ASN A 1 87 ? 9.216 -7.505 12.511 1.00 91.69 87 ASN A N 1
ATOM 701 C CA . ASN A 1 87 ? 10.027 -7.525 11.293 1.00 91.69 87 ASN A CA 1
ATOM 702 C C . ASN A 1 87 ? 9.179 -7.559 10.016 1.00 91.69 87 ASN A C 1
ATOM 704 O O . ASN A 1 87 ? 9.571 -6.946 9.011 1.00 91.69 87 ASN A O 1
ATOM 708 N N . LYS A 1 88 ? 8.014 -8.224 10.027 1.00 92.69 88 LYS A N 1
ATOM 709 C CA . LYS A 1 88 ? 7.132 -8.265 8.850 1.00 92.69 88 LYS A CA 1
ATOM 710 C C . LYS A 1 88 ? 6.562 -6.878 8.563 1.00 92.69 88 LYS A C 1
ATOM 712 O O . LYS A 1 88 ? 6.626 -6.411 7.421 1.00 92.69 88 LYS A O 1
ATOM 717 N N . PHE A 1 89 ? 6.103 -6.182 9.601 1.00 94.88 89 PHE A N 1
ATOM 718 C CA . PHE A 1 89 ? 5.647 -4.797 9.527 1.00 94.88 89 PHE A CA 1
ATOM 719 C C . PHE A 1 89 ? 6.772 -3.847 9.107 1.00 94.88 89 PHE A C 1
ATOM 721 O O . PHE A 1 89 ? 6.575 -3.055 8.185 1.00 94.88 89 PHE A O 1
ATOM 728 N N . ARG A 1 90 ? 7.975 -3.965 9.694 1.00 93.44 90 ARG A N 1
ATOM 729 C CA . ARG A 1 90 ? 9.150 -3.168 9.290 1.00 93.44 90 ARG A CA 1
ATOM 730 C C . ARG A 1 90 ? 9.436 -3.329 7.799 1.00 93.44 90 ARG A C 1
ATOM 732 O O . ARG A 1 90 ? 9.614 -2.354 7.079 1.00 93.44 90 ARG A O 1
ATOM 739 N N . THR A 1 91 ? 9.411 -4.567 7.319 1.00 91.94 91 THR A N 1
ATOM 740 C CA . THR A 1 91 ? 9.633 -4.881 5.905 1.00 91.94 91 THR A CA 1
ATOM 741 C C . THR A 1 91 ? 8.567 -4.251 5.008 1.00 91.94 91 THR A C 1
ATOM 743 O O . THR A 1 91 ? 8.903 -3.704 3.958 1.00 91.94 91 THR A O 1
ATOM 746 N N . LEU A 1 92 ? 7.290 -4.286 5.406 1.00 93.00 92 LEU A N 1
ATOM 747 C CA . LEU A 1 92 ? 6.206 -3.625 4.672 1.00 93.00 92 LEU A CA 1
ATOM 748 C C . LEU A 1 92 ? 6.467 -2.120 4.532 1.00 93.00 92 LEU A C 1
ATOM 750 O O . LEU A 1 92 ? 6.469 -1.604 3.412 1.00 93.00 92 LEU A O 1
ATOM 754 N N . ILE A 1 93 ? 6.712 -1.425 5.645 1.00 93.44 93 ILE A N 1
ATOM 755 C CA . ILE A 1 93 ? 6.848 0.038 5.651 1.00 93.44 93 ILE A CA 1
ATOM 756 C C . ILE A 1 93 ? 8.113 0.507 4.921 1.00 93.44 93 ILE A C 1
ATOM 758 O O . ILE A 1 93 ? 8.060 1.526 4.236 1.00 93.44 93 ILE A O 1
ATOM 762 N N . THR A 1 94 ? 9.211 -0.258 4.966 1.00 90.06 94 THR A N 1
ATOM 763 C CA . THR A 1 94 ? 10.435 0.035 4.198 1.00 90.06 94 THR A CA 1
ATOM 764 C C . THR A 1 94 ? 10.213 -0.140 2.692 1.00 90.06 94 THR A C 1
ATOM 766 O O . THR A 1 94 ? 10.751 0.629 1.892 1.00 90.06 94 THR A O 1
ATOM 769 N N . ARG A 1 95 ? 9.392 -1.116 2.272 1.00 88.06 95 ARG A N 1
ATOM 770 C CA . ARG A 1 95 ? 9.074 -1.341 0.850 1.00 88.06 95 ARG A CA 1
ATOM 771 C C . ARG A 1 95 ? 8.158 -0.265 0.281 1.00 88.06 95 ARG A C 1
ATOM 773 O O . ARG A 1 95 ? 8.442 0.249 -0.801 1.00 88.06 95 ARG A O 1
ATOM 780 N N . ILE A 1 96 ? 7.062 0.047 0.976 1.00 89.69 96 ILE A N 1
ATOM 781 C CA . ILE A 1 96 ? 6.044 0.963 0.443 1.00 89.69 96 ILE A CA 1
ATOM 782 C C . ILE A 1 96 ? 6.360 2.432 0.739 1.00 89.69 96 ILE A C 1
ATOM 784 O O . ILE A 1 96 ? 5.932 3.272 -0.036 1.00 89.69 96 ILE A O 1
ATOM 788 N N . ARG A 1 97 ? 7.121 2.753 1.801 1.00 89.56 97 ARG A N 1
ATOM 789 C CA . ARG A 1 97 ? 7.401 4.130 2.268 1.00 89.56 97 ARG A CA 1
ATOM 790 C C . ARG A 1 97 ? 6.140 5.010 2.234 1.00 89.56 97 ARG A C 1
ATOM 792 O O . ARG A 1 97 ? 6.030 5.891 1.382 1.00 89.56 97 ARG A O 1
ATOM 799 N N . PRO A 1 98 ? 5.155 4.744 3.110 1.00 94.00 98 PRO A N 1
ATOM 800 C CA . PRO A 1 98 ? 3.905 5.485 3.068 1.00 94.00 98 PRO A CA 1
ATOM 801 C C . PRO A 1 98 ? 4.174 6.967 3.341 1.00 94.00 98 PRO A C 1
ATOM 803 O O . PRO A 1 98 ? 4.969 7.304 4.215 1.00 94.00 98 PRO A O 1
ATOM 806 N N . VAL A 1 99 ? 3.503 7.854 2.609 1.00 92.88 99 VAL A N 1
ATOM 807 C CA . VAL A 1 99 ? 3.579 9.306 2.852 1.00 92.88 99 VAL A CA 1
ATOM 808 C C . VAL A 1 99 ? 2.561 9.754 3.895 1.00 92.88 99 VAL A C 1
ATOM 810 O O . VAL A 1 99 ? 2.712 10.814 4.505 1.00 92.88 99 VAL A O 1
ATOM 813 N N . GLU A 1 100 ? 1.534 8.936 4.107 1.00 95.00 100 GLU A N 1
ATOM 814 C CA . GLU A 1 100 ? 0.486 9.143 5.088 1.00 95.00 100 GLU A CA 1
ATOM 815 C C . GLU A 1 100 ? 0.121 7.816 5.755 1.00 95.00 100 GLU A C 1
ATOM 817 O O . GLU A 1 100 ? 0.009 6.784 5.092 1.00 95.00 100 GLU A O 1
ATOM 822 N N . VAL A 1 101 ? -0.059 7.847 7.073 1.00 96.94 101 VAL A N 1
ATOM 823 C CA . VAL A 1 101 ? -0.403 6.680 7.880 1.00 96.94 101 VAL A CA 1
ATOM 824 C C . VAL A 1 101 ? -1.660 6.947 8.694 1.00 96.94 101 VAL A C 1
ATOM 826 O O . VAL A 1 101 ? -1.724 7.896 9.473 1.00 96.94 101 VAL A O 1
ATOM 829 N N . LEU A 1 102 ? -2.640 6.068 8.540 1.00 95.69 102 LEU A N 1
ATOM 830 C CA . LEU A 1 102 ? -3.889 6.037 9.279 1.00 95.69 102 LEU A CA 1
ATOM 831 C C . LEU A 1 102 ? -3.766 4.984 10.386 1.00 95.69 102 LEU A C 1
ATOM 833 O O . LEU A 1 102 ? -3.551 3.801 10.112 1.00 95.69 102 LEU A O 1
ATOM 837 N N . CYS A 1 103 ? -3.884 5.396 11.645 1.00 94.00 103 CYS A N 1
ATOM 838 C CA . CYS A 1 103 ? -3.835 4.465 12.772 1.00 94.00 103 CYS A CA 1
ATOM 839 C C . CYS A 1 103 ? -4.654 4.959 13.965 1.00 94.00 103 CYS A C 1
ATOM 841 O O . CYS A 1 103 ? -5.053 6.124 14.040 1.00 94.00 103 CYS A O 1
ATOM 843 N N . GLU A 1 104 ? -4.911 4.062 14.917 1.00 92.31 104 GLU A N 1
ATOM 844 C CA . GLU A 1 104 ? -5.609 4.409 16.156 1.00 92.31 104 GLU A CA 1
ATOM 845 C C . GLU A 1 104 ? -4.785 5.370 17.019 1.00 92.31 104 GLU A C 1
ATOM 847 O O . GLU A 1 104 ? -3.553 5.294 17.060 1.00 92.31 104 GLU A O 1
ATOM 852 N N . ALA A 1 105 ? -5.475 6.223 17.782 1.00 89.75 105 ALA A N 1
ATOM 853 C CA . ALA A 1 105 ? -4.853 7.215 18.660 1.00 89.75 105 ALA A CA 1
ATOM 854 C C . ALA A 1 105 ? -3.771 6.616 19.579 1.00 89.75 105 ALA A C 1
ATOM 856 O O . ALA A 1 105 ? -2.702 7.209 19.745 1.00 89.75 105 ALA A O 1
ATOM 857 N N . LYS A 1 106 ? -4.017 5.414 20.125 1.00 89.88 106 LYS A N 1
ATOM 858 C CA . LYS A 1 106 ? -3.075 4.711 21.011 1.00 89.88 106 LYS A CA 1
ATOM 859 C C . LYS A 1 106 ? -1.738 4.381 20.339 1.00 89.88 106 LYS A C 1
ATOM 861 O O . LYS A 1 106 ? -0.706 4.363 21.0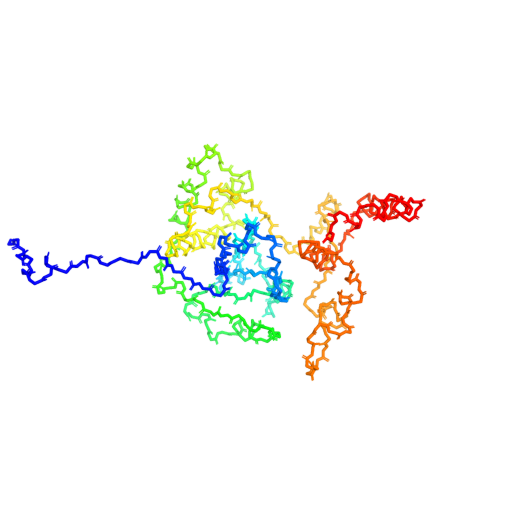05 1.00 89.88 106 LYS A O 1
ATOM 866 N N . PHE A 1 107 ? -1.718 4.195 19.019 1.00 89.25 107 PHE A N 1
ATOM 867 C CA . PHE A 1 107 ? -0.509 3.816 18.292 1.00 89.25 107 PHE A CA 1
ATOM 868 C C . PHE A 1 107 ? 0.300 5.000 17.752 1.00 89.25 107 PHE A C 1
ATOM 870 O O . PHE A 1 107 ? 1.445 4.801 17.346 1.00 89.25 107 PHE A O 1
ATOM 877 N N . MET A 1 108 ? -0.203 6.234 17.844 1.00 86.62 108 MET A N 1
ATOM 878 C CA . MET A 1 108 ? 0.465 7.449 17.338 1.00 86.62 108 MET A CA 1
ATOM 879 C C . MET A 1 108 ? 1.833 7.735 17.986 1.00 86.62 108 MET A C 1
ATOM 881 O O . MET A 1 108 ? 2.696 8.383 17.383 1.00 86.62 108 MET A O 1
ATOM 885 N N . LYS A 1 109 ? 2.030 7.258 19.222 1.00 86.88 109 LYS A N 1
ATOM 886 C CA . LYS A 1 109 ? 3.272 7.393 20.008 1.00 86.88 109 LYS A CA 1
ATOM 887 C C . LYS A 1 109 ? 3.927 6.043 20.344 1.00 86.88 109 LYS A C 1
ATOM 889 O O . LYS A 1 109 ? 4.822 5.990 21.181 1.00 86.88 109 LYS A O 1
ATOM 894 N N . SER A 1 110 ? 3.495 4.963 19.693 1.00 90.75 110 SER A N 1
ATOM 895 C CA . SER A 1 110 ? 4.028 3.607 19.891 1.00 90.75 110 SER A CA 1
ATOM 896 C C . SER A 1 110 ? 5.400 3.408 19.238 1.00 90.75 110 SER A C 1
ATOM 898 O O . SER A 1 110 ? 5.844 4.235 18.437 1.00 90.75 110 SER A O 1
ATOM 900 N N . ASP A 1 111 ? 6.048 2.270 19.484 1.00 90.56 111 ASP A N 1
ATOM 901 C CA . ASP A 1 111 ? 7.252 1.892 18.735 1.00 90.56 111 ASP A CA 1
ATOM 902 C C . ASP A 1 111 ? 6.998 1.822 17.221 1.00 90.56 111 ASP A C 1
ATOM 904 O O . ASP A 1 111 ? 7.880 2.177 16.443 1.00 90.56 111 ASP A O 1
ATOM 908 N N . MET A 1 112 ? 5.773 1.494 16.783 1.00 92.75 112 MET A N 1
ATOM 909 C CA . MET A 1 112 ? 5.443 1.421 15.348 1.00 92.75 112 MET A CA 1
ATOM 910 C C . MET A 1 112 ? 5.525 2.801 14.712 1.00 92.75 112 MET A C 1
ATOM 912 O O . MET A 1 112 ? 6.053 2.977 13.616 1.00 92.75 112 MET A O 1
ATOM 916 N N . SER A 1 113 ? 5.091 3.815 15.457 1.00 92.50 113 SER A N 1
ATOM 917 C CA . SER A 1 113 ? 5.204 5.200 15.026 1.00 92.50 113 SER A CA 1
ATOM 918 C C . SER A 1 113 ? 6.657 5.688 14.978 1.00 92.50 113 SER A C 1
ATOM 920 O O . SER A 1 113 ? 6.985 6.520 14.135 1.00 92.50 113 SER A O 1
ATOM 922 N N . LYS A 1 114 ? 7.552 5.160 15.830 1.00 93.12 114 LYS A N 1
ATOM 923 C CA . LYS A 1 114 ? 8.997 5.438 15.746 1.00 93.12 114 LYS A CA 1
ATOM 924 C C . LYS A 1 114 ? 9.605 4.797 14.496 1.00 93.12 114 LYS A C 1
ATOM 926 O O . LYS A 1 114 ? 10.316 5.487 13.776 1.00 93.12 114 LYS A O 1
ATOM 931 N N . MET A 1 115 ? 9.266 3.537 14.207 1.00 93.31 115 MET A N 1
ATOM 932 C CA . MET A 1 115 ? 9.718 2.813 13.005 1.00 93.31 115 MET A CA 1
ATOM 933 C C . MET A 1 115 ? 9.252 3.481 11.706 1.00 93.31 115 MET A C 1
ATOM 935 O O . MET A 1 115 ? 9.986 3.551 10.730 1.00 93.31 115 MET A O 1
ATOM 939 N N . LEU A 1 116 ? 8.033 4.014 11.685 1.00 93.44 116 LEU A N 1
ATOM 940 C CA . LEU A 1 116 ? 7.524 4.781 10.548 1.00 93.44 116 LEU A CA 1
ATOM 941 C C . LEU A 1 116 ? 8.245 6.128 10.389 1.00 93.44 116 LEU A C 1
ATOM 943 O O . LEU A 1 116 ? 8.559 6.535 9.274 1.00 93.44 116 LEU A O 1
ATOM 947 N N . ARG A 1 117 ? 8.542 6.817 11.500 1.00 91.88 117 ARG A N 1
ATOM 948 C CA . ARG A 1 117 ? 9.259 8.104 11.491 1.00 91.88 117 ARG A CA 1
ATOM 949 C C . ARG A 1 117 ? 10.753 7.987 11.191 1.00 91.88 117 ARG A C 1
ATOM 951 O O . ARG A 1 117 ? 11.355 9.007 10.880 1.00 91.88 117 ARG A O 1
ATOM 958 N N . SER A 1 118 ? 11.343 6.793 11.272 1.00 88.12 118 SER A N 1
ATOM 959 C CA . SER A 1 118 ? 12.731 6.568 10.852 1.00 88.12 118 SER A CA 1
ATOM 960 C C . SER A 1 118 ? 12.895 6.442 9.337 1.00 88.12 118 SER A C 1
ATOM 962 O O . SER A 1 118 ? 14.025 6.362 8.868 1.00 88.12 118 SER A O 1
ATOM 964 N N . SER A 1 119 ? 11.801 6.430 8.566 1.00 84.94 119 SER A N 1
ATOM 965 C CA . SER A 1 119 ? 11.887 6.541 7.109 1.00 84.94 119 SER A CA 1
ATOM 966 C C . SER A 1 119 ? 12.552 7.867 6.714 1.00 84.94 119 SER A C 1
ATOM 968 O O . SER A 1 119 ? 12.243 8.892 7.329 1.00 84.94 119 SER A O 1
ATOM 970 N N . PRO A 1 120 ? 13.404 7.902 5.671 1.00 79.56 120 PRO A N 1
ATOM 971 C CA . PRO A 1 120 ? 14.023 9.152 5.219 1.00 79.56 120 PRO A CA 1
ATOM 972 C C . PRO A 1 120 ? 13.028 10.226 4.797 1.00 79.56 120 PRO A C 1
ATOM 974 O O . PRO A 1 120 ? 13.332 11.413 4.894 1.00 79.56 120 PRO A O 1
ATOM 977 N N . ILE A 1 121 ? 11.819 9.815 4.406 1.00 80.50 121 ILE A N 1
ATOM 978 C CA . ILE A 1 121 ? 10.675 10.702 4.220 1.00 80.50 121 ILE A CA 1
ATOM 979 C C . ILE A 1 121 ? 9.610 10.309 5.253 1.00 80.50 121 ILE A C 1
ATOM 981 O O . ILE A 1 121 ? 8.825 9.391 5.009 1.00 80.50 121 ILE A O 1
ATOM 985 N N . PRO A 1 122 ? 9.555 10.985 6.416 1.00 88.25 122 PRO A N 1
ATOM 986 C CA . PRO A 1 122 ? 8.587 10.650 7.449 1.00 88.25 122 PRO A CA 1
ATOM 987 C C . PRO A 1 122 ? 7.132 10.837 6.973 1.00 88.25 122 PRO A C 1
ATOM 989 O O . PRO A 1 122 ? 6.808 11.863 6.349 1.00 88.25 122 PRO A O 1
ATOM 992 N N . PRO A 1 123 ? 6.228 9.889 7.291 1.00 93.19 123 PRO A N 1
ATOM 993 C CA . PRO A 1 123 ? 4.813 10.025 6.980 1.00 93.19 123 PRO A CA 1
ATOM 994 C C . PRO A 1 123 ? 4.126 11.069 7.858 1.00 93.19 123 PRO A C 1
ATOM 996 O O . PRO A 1 123 ? 4.482 11.283 9.022 1.00 93.19 123 PRO A O 1
ATOM 999 N N . THR A 1 124 ? 3.055 11.650 7.325 1.00 93.62 124 THR A N 1
ATOM 1000 C CA . THR A 1 124 ? 2.041 12.334 8.132 1.00 93.62 124 THR A CA 1
ATOM 1001 C C . THR A 1 124 ? 1.124 11.295 8.773 1.00 93.62 124 THR A C 1
ATOM 1003 O O . THR A 1 124 ? 0.740 10.331 8.121 1.00 93.62 124 THR A O 1
ATOM 1006 N N . PHE A 1 125 ? 0.756 11.477 10.039 1.00 93.31 125 PHE A N 1
ATOM 1007 C CA . PHE A 1 125 ? -0.157 10.564 10.725 1.00 93.31 125 PHE A CA 1
ATOM 1008 C C . PHE A 1 125 ? -1.550 11.178 10.851 1.00 93.31 125 PHE A C 1
ATOM 1010 O O . PHE A 1 125 ? -1.678 12.316 11.305 1.00 93.31 125 PHE A O 1
ATOM 1017 N N . SER A 1 126 ? -2.577 10.392 10.540 1.00 90.44 126 SER A N 1
ATOM 1018 C CA . SER A 1 126 ? -3.984 10.761 10.696 1.00 90.44 126 SER A CA 1
ATOM 1019 C C . SER A 1 126 ? -4.670 9.774 11.645 1.00 90.44 126 SER A C 1
ATOM 1021 O O . SER A 1 126 ? -4.531 8.555 11.530 1.00 90.44 126 SER A O 1
ATOM 1023 N N . ASN A 1 127 ? -5.398 10.310 12.624 1.00 87.94 127 ASN A N 1
ATOM 1024 C CA . ASN A 1 127 ? -6.027 9.520 13.679 1.00 87.94 127 ASN A CA 1
ATOM 1025 C C . ASN A 1 127 ? -7.419 9.038 13.251 1.00 87.94 127 ASN A C 1
ATOM 1027 O O . ASN A 1 127 ? -8.361 9.831 13.220 1.00 87.94 127 ASN A O 1
ATOM 1031 N N . ILE A 1 128 ? -7.562 7.732 13.020 1.00 84.88 128 ILE A N 1
ATOM 1032 C CA . ILE A 1 128 ? -8.846 7.137 12.616 1.00 84.88 128 ILE A CA 1
ATOM 1033 C C . ILE A 1 128 ? -9.872 7.116 13.754 1.00 84.88 128 ILE A C 1
ATOM 1035 O O . ILE A 1 128 ? -11.071 7.135 13.506 1.00 84.88 128 ILE A O 1
ATOM 1039 N N . THR A 1 129 ? -9.436 7.122 15.020 1.00 77.94 129 THR A N 1
ATOM 1040 C CA . THR A 1 129 ? -10.352 7.161 16.172 1.00 77.94 129 THR A CA 1
ATOM 1041 C C . THR A 1 129 ? -11.139 8.471 16.198 1.00 77.94 129 THR A C 1
ATOM 1043 O O . THR A 1 129 ? -12.326 8.470 16.499 1.00 77.94 129 THR A O 1
ATOM 1046 N N . ALA A 1 130 ? -10.498 9.583 15.824 1.00 70.81 130 ALA A N 1
ATOM 1047 C CA . ALA A 1 130 ? -11.163 10.880 15.687 1.00 70.81 130 ALA A CA 1
ATOM 1048 C C . ALA A 1 130 ? -12.102 10.949 14.467 1.00 70.81 130 ALA A C 1
ATOM 1050 O O . ALA A 1 130 ? -12.901 11.873 14.364 1.00 70.81 130 ALA A O 1
ATOM 1051 N N . GLN A 1 131 ? -12.003 9.986 13.550 1.00 74.38 131 GLN A N 1
ATOM 1052 C CA . GLN A 1 131 ? -12.779 9.901 12.312 1.00 74.38 131 GLN A CA 1
ATOM 1053 C C . GLN A 1 131 ? -13.877 8.830 12.394 1.00 74.38 131 GLN A C 1
ATOM 1055 O O . GLN A 1 131 ? -14.321 8.335 11.361 1.00 74.38 131 GLN A O 1
ATOM 1060 N N . GLU A 1 132 ? -14.305 8.477 13.612 1.00 83.56 132 GLU A N 1
ATOM 1061 C CA . GLU A 1 132 ? -15.330 7.458 13.871 1.00 83.56 132 GLU A CA 1
ATOM 1062 C C . GLU A 1 132 ? -14.938 6.086 13.307 1.00 83.56 132 GLU A C 1
ATOM 1064 O O . GLU A 1 132 ? -15.602 5.544 12.420 1.00 83.56 132 GLU A O 1
ATOM 1069 N N . LYS A 1 133 ? -13.833 5.526 13.830 1.00 89.56 133 LYS A N 1
ATOM 1070 C CA . LYS A 1 133 ? -13.403 4.153 13.526 1.00 89.56 133 LYS A CA 1
ATOM 1071 C C . LYS A 1 133 ? -14.605 3.207 13.572 1.00 89.56 133 LYS A C 1
ATOM 1073 O O . LYS A 1 133 ? -15.305 3.134 14.582 1.00 89.56 133 LYS A O 1
ATOM 1078 N N . ILE A 1 134 ? -14.772 2.439 12.504 1.00 93.69 134 ILE A N 1
ATOM 1079 C CA . ILE A 1 134 ? -15.812 1.421 12.388 1.00 93.69 134 ILE A CA 1
ATOM 1080 C C . ILE A 1 134 ? -15.281 0.042 12.784 1.00 93.69 134 ILE A C 1
ATOM 1082 O O . ILE A 1 134 ? -14.084 -0.251 12.657 1.00 93.69 134 ILE A O 1
ATOM 1086 N N . ASP A 1 135 ? -16.181 -0.804 13.278 1.00 93.50 135 ASP A N 1
ATOM 1087 C CA . ASP A 1 135 ? -15.885 -2.193 13.614 1.00 93.50 135 ASP A CA 1
ATOM 1088 C C . ASP A 1 135 ? -15.849 -3.095 12.369 1.00 93.50 135 ASP A C 1
ATOM 1090 O O . ASP A 1 135 ? -15.974 -2.641 11.228 1.00 93.50 135 ASP A O 1
ATOM 1094 N N . TYR A 1 136 ? -15.635 -4.392 12.586 1.00 94.44 136 TYR A N 1
ATOM 1095 C CA . TYR A 1 136 ? -15.537 -5.374 11.510 1.00 94.44 136 TYR A CA 1
ATOM 1096 C C . TYR A 1 136 ? -16.836 -5.538 10.707 1.00 94.44 136 TYR A C 1
ATOM 1098 O O . TYR A 1 136 ? -16.778 -5.669 9.484 1.00 94.44 136 TYR A O 1
ATOM 1106 N N . LEU A 1 137 ? -17.997 -5.531 11.368 1.00 94.56 137 LEU A N 1
ATOM 1107 C CA . LEU A 1 137 ? -19.285 -5.734 10.701 1.00 94.56 137 LEU A CA 1
ATOM 1108 C C . LEU A 1 137 ? -19.619 -4.525 9.828 1.00 94.56 137 LEU A C 1
ATOM 1110 O O . LEU A 1 137 ? -19.833 -4.680 8.628 1.00 94.56 137 LEU A O 1
ATOM 1114 N N . ALA A 1 138 ? -19.496 -3.319 10.382 1.00 96.00 138 ALA A N 1
ATOM 1115 C CA . ALA A 1 138 ? -19.645 -2.081 9.628 1.00 96.00 138 ALA A CA 1
ATOM 1116 C C . ALA A 1 138 ? -18.601 -1.961 8.501 1.00 96.00 138 ALA A C 1
ATOM 1118 O O . ALA A 1 138 ? -18.890 -1.408 7.439 1.00 96.00 138 ALA A O 1
ATOM 1119 N N . SER A 1 139 ? -17.394 -2.510 8.695 1.00 96.50 139 SER A N 1
ATOM 1120 C CA . SER A 1 139 ? -16.381 -2.595 7.636 1.00 96.50 139 SER A CA 1
ATOM 1121 C C . SER A 1 139 ? -16.818 -3.504 6.488 1.00 96.50 139 SER A C 1
ATOM 1123 O O . SER A 1 139 ? -16.569 -3.173 5.333 1.00 96.50 139 SER A O 1
ATOM 1125 N N . LYS A 1 140 ? -17.489 -4.628 6.763 1.00 95.19 140 LYS A N 1
ATOM 1126 C CA . LYS A 1 140 ? -18.067 -5.471 5.706 1.00 95.19 140 LYS A CA 1
ATOM 1127 C C . LYS A 1 140 ? -19.165 -4.724 4.953 1.00 95.19 140 LYS A C 1
ATOM 1129 O O . LYS A 1 140 ? -19.110 -4.681 3.727 1.00 95.19 140 LYS A O 1
ATOM 1134 N N . ASP A 1 141 ? -20.079 -4.073 5.666 1.00 95.06 141 ASP A N 1
ATOM 1135 C CA . ASP A 1 141 ? -21.208 -3.358 5.061 1.00 95.06 141 ASP A CA 1
ATOM 1136 C C . ASP A 1 141 ? -20.749 -2.245 4.107 1.00 95.06 141 ASP A C 1
ATOM 1138 O O . ASP A 1 141 ? -21.223 -2.153 2.972 1.00 95.06 141 ASP A O 1
ATOM 1142 N N . ILE A 1 142 ? -19.773 -1.427 4.522 1.00 95.69 142 ILE A N 1
ATOM 1143 C CA . ILE A 1 142 ? -19.245 -0.346 3.676 1.00 95.69 142 ILE A CA 1
ATOM 1144 C C . ILE A 1 142 ? -18.478 -0.885 2.459 1.00 95.69 142 ILE A C 1
ATOM 1146 O O . ILE A 1 142 ? -18.594 -0.328 1.367 1.00 95.69 142 ILE A O 1
ATOM 1150 N N . ILE A 1 143 ? -17.725 -1.981 2.615 1.00 95.25 143 ILE A N 1
ATOM 1151 C CA . ILE A 1 143 ? -17.028 -2.641 1.502 1.00 95.25 143 ILE A CA 1
ATOM 1152 C C . ILE A 1 143 ? -18.048 -3.149 0.481 1.00 95.25 143 ILE A C 1
ATOM 1154 O O . ILE A 1 143 ? -17.894 -2.900 -0.715 1.00 95.25 143 ILE A O 1
ATOM 1158 N N . GLU A 1 144 ? -19.104 -3.830 0.930 1.00 94.19 144 GLU A N 1
ATOM 1159 C CA . GLU A 1 144 ? -20.146 -4.320 0.027 1.00 94.19 144 GLU A CA 1
ATOM 1160 C C . GLU A 1 144 ? -20.866 -3.183 -0.693 1.00 94.19 144 GLU A C 1
ATOM 1162 O O . GLU A 1 144 ? -21.099 -3.287 -1.897 1.00 94.19 144 GLU A O 1
ATOM 1167 N N . PHE A 1 145 ? -21.190 -2.100 0.018 1.00 93.81 145 PHE A N 1
ATOM 1168 C CA . PHE A 1 145 ? -21.864 -0.935 -0.551 1.00 93.81 145 PHE A CA 1
ATOM 1169 C C . PHE A 1 145 ? -21.079 -0.339 -1.728 1.00 93.81 145 PHE A C 1
ATOM 1171 O O . PHE A 1 145 ? -21.632 -0.171 -2.815 1.00 93.81 145 PHE A O 1
ATOM 1178 N N . TYR A 1 146 ? -19.781 -0.078 -1.545 1.00 93.44 146 TYR A N 1
ATOM 1179 C CA . TYR A 1 146 ? -18.949 0.538 -2.584 1.00 93.44 146 TYR A CA 1
ATOM 1180 C C . TYR A 1 146 ? -18.580 -0.403 -3.729 1.00 93.44 146 TYR A C 1
ATOM 1182 O O . TYR A 1 146 ? -18.437 0.047 -4.861 1.00 93.44 146 TYR A O 1
ATOM 1190 N N . LEU A 1 147 ? -18.399 -1.697 -3.459 1.00 90.50 147 LEU A N 1
ATOM 1191 C CA . LEU A 1 147 ? -17.935 -2.641 -4.479 1.00 90.50 147 LEU A CA 1
ATOM 1192 C C . LEU A 1 147 ? -19.072 -3.282 -5.279 1.00 90.50 147 LEU A C 1
ATOM 1194 O O . LEU A 1 147 ? -18.815 -3.855 -6.336 1.00 90.50 147 LEU A O 1
ATOM 1198 N N . LYS A 1 148 ? -20.323 -3.193 -4.812 1.00 87.00 148 LYS A N 1
ATOM 1199 C CA . LYS A 1 148 ? -21.501 -3.615 -5.590 1.00 87.00 148 LYS A CA 1
ATOM 1200 C C . LYS A 1 148 ? -22.074 -2.497 -6.470 1.00 87.00 148 LYS A C 1
ATOM 1202 O O . LYS A 1 148 ? -22.794 -2.823 -7.408 1.00 87.00 148 LYS A O 1
ATOM 1207 N N . SER A 1 149 ? -21.782 -1.224 -6.191 1.00 71.44 149 SER A N 1
ATOM 1208 C CA . SER A 1 149 ? -22.488 -0.080 -6.791 1.00 71.44 149 SER A CA 1
ATOM 1209 C C . SER A 1 149 ? -22.276 0.088 -8.303 1.00 71.44 149 SER A C 1
ATOM 1211 O O . SER A 1 149 ? -23.254 0.328 -9.005 1.00 71.44 149 SER A O 1
ATOM 1213 N N . GLU A 1 150 ? -21.052 -0.072 -8.825 1.00 65.81 150 GLU A N 1
ATOM 1214 C CA . GLU A 1 150 ? -20.777 0.080 -10.271 1.00 65.81 150 GLU A CA 1
ATOM 1215 C C . GLU A 1 150 ? -20.697 -1.244 -11.041 1.00 65.81 150 GLU A C 1
ATOM 1217 O O . GLU A 1 150 ? -21.257 -1.374 -12.127 1.00 65.81 150 GLU A O 1
ATOM 1222 N N . SER A 1 151 ? -19.992 -2.244 -10.509 1.00 62.28 151 SER A N 1
ATOM 1223 C CA . SER A 1 151 ? -19.725 -3.502 -11.225 1.00 62.28 151 SER A CA 1
ATOM 1224 C C . SER A 1 151 ? -20.801 -4.572 -11.001 1.00 62.28 151 SER A C 1
ATOM 1226 O O . SER A 1 151 ? -20.795 -5.614 -11.665 1.00 62.28 151 SER A O 1
ATOM 1228 N N . GLY A 1 152 ? -21.672 -4.378 -10.001 1.00 69.50 152 GLY A N 1
ATOM 1229 C CA . GLY A 1 152 ? -22.589 -5.399 -9.488 1.00 69.50 152 GLY A CA 1
ATOM 1230 C C . GLY A 1 152 ? -21.892 -6.619 -8.869 1.00 69.50 152 GLY A C 1
ATOM 1231 O O . GLY A 1 152 ? -22.570 -7.578 -8.493 1.00 69.50 152 GLY A O 1
ATOM 1232 N N . LYS A 1 153 ? -20.551 -6.637 -8.783 1.00 80.12 153 LYS A N 1
ATOM 1233 C CA . LYS A 1 153 ? -19.758 -7.795 -8.346 1.00 80.12 153 LYS A CA 1
ATOM 1234 C C . LYS A 1 153 ? -18.544 -7.376 -7.525 1.00 80.12 153 LYS A C 1
ATOM 1236 O O . LYS A 1 153 ? -17.664 -6.660 -7.994 1.00 80.12 153 LYS A O 1
ATOM 1241 N N . ILE A 1 154 ? -18.445 -7.952 -6.333 1.00 87.75 154 ILE A N 1
ATOM 1242 C CA . ILE A 1 154 ? -17.270 -7.815 -5.474 1.00 87.75 154 ILE A CA 1
ATOM 1243 C C . ILE A 1 154 ? -16.072 -8.519 -6.146 1.00 87.75 154 ILE A C 1
ATOM 1245 O O . ILE A 1 154 ? -16.219 -9.651 -6.620 1.00 87.75 154 ILE A O 1
ATOM 1249 N N . PRO A 1 155 ? -14.878 -7.896 -6.192 1.00 91.38 155 PRO A N 1
ATOM 1250 C CA . PRO A 1 155 ? -13.663 -8.536 -6.684 1.00 91.38 155 PRO A CA 1
ATOM 1251 C C . PRO A 1 155 ? -13.403 -9.876 -5.987 1.00 91.38 155 PRO A C 1
ATOM 1253 O O . PRO A 1 155 ? -13.511 -9.976 -4.766 1.00 91.38 155 PRO A O 1
ATOM 1256 N N . LYS A 1 156 ? -12.986 -10.896 -6.752 1.00 91.50 156 LYS A N 1
ATOM 1257 C CA . LYS A 1 156 ? -12.782 -12.273 -6.251 1.00 91.50 156 LYS A CA 1
ATOM 1258 C C . LYS A 1 156 ? -11.922 -12.342 -4.987 1.00 91.50 156 LYS A C 1
ATOM 1260 O O . LYS A 1 156 ? -12.195 -13.147 -4.104 1.00 91.50 156 LYS A O 1
ATOM 1265 N N . LEU A 1 157 ? -10.886 -11.503 -4.908 1.00 91.94 157 LEU A N 1
ATOM 1266 C CA . LEU A 1 157 ? -10.017 -11.417 -3.736 1.00 91.94 157 LEU A CA 1
ATOM 1267 C C . LEU A 1 157 ? -10.788 -10.978 -2.486 1.00 91.94 157 LEU A C 1
ATOM 1269 O O . LEU A 1 157 ? -10.668 -11.611 -1.442 1.00 91.94 157 LEU A O 1
ATOM 1273 N N . ILE A 1 158 ? -11.581 -9.912 -2.599 1.00 93.88 158 ILE A N 1
ATOM 1274 C CA . ILE A 1 158 ? -12.364 -9.377 -1.484 1.00 93.88 158 ILE A CA 1
ATOM 1275 C C . ILE A 1 158 ? -13.459 -10.364 -1.094 1.00 93.88 158 ILE A C 1
ATOM 1277 O O . ILE A 1 158 ? -13.628 -10.635 0.087 1.00 93.88 158 ILE A O 1
ATOM 1281 N N . GLN A 1 159 ? -14.124 -10.985 -2.070 1.00 93.38 159 GLN A N 1
ATOM 1282 C CA . GLN A 1 159 ? -15.104 -12.035 -1.803 1.00 93.38 159 GLN A CA 1
ATOM 1283 C C . GLN A 1 159 ? -14.485 -13.194 -0.999 1.00 93.38 159 GLN A C 1
ATOM 1285 O O . GLN A 1 159 ? -14.986 -13.535 0.071 1.00 93.38 159 GLN A O 1
ATOM 1290 N N . LYS A 1 160 ? -13.338 -13.725 -1.446 1.00 92.12 160 LYS A N 1
ATOM 1291 C CA . LYS A 1 160 ? -12.577 -14.759 -0.721 1.00 92.12 160 LYS A CA 1
ATOM 1292 C C . LYS A 1 160 ? -12.202 -14.305 0.696 1.00 92.12 160 LYS A C 1
ATOM 1294 O O . LYS A 1 160 ? -12.280 -15.095 1.634 1.00 92.12 160 LYS A O 1
ATOM 1299 N N . ALA A 1 161 ? -11.787 -13.049 0.861 1.00 92.56 161 ALA A N 1
ATOM 1300 C CA . ALA A 1 161 ? -11.447 -12.491 2.167 1.00 92.56 161 ALA A CA 1
ATOM 1301 C C . ALA A 1 161 ? -12.674 -12.395 3.093 1.00 92.56 161 ALA A C 1
ATOM 1303 O O . ALA A 1 161 ? -12.568 -12.671 4.285 1.00 92.56 161 ALA A O 1
ATOM 1304 N N . MET A 1 162 ? -13.848 -12.041 2.562 1.00 92.50 162 MET A N 1
ATOM 1305 C CA . MET A 1 162 ? -15.097 -11.950 3.332 1.00 92.50 162 MET A CA 1
ATOM 1306 C C . MET A 1 162 ? -15.616 -13.320 3.779 1.00 92.50 162 MET A C 1
ATOM 1308 O O . MET A 1 162 ? -16.163 -13.421 4.883 1.00 92.50 162 MET A O 1
ATOM 1312 N N . GLU A 1 163 ? -15.408 -14.349 2.954 1.00 91.88 163 GLU A N 1
ATOM 1313 C CA . GLU A 1 163 ? -15.706 -15.754 3.257 1.00 91.88 163 GLU A CA 1
ATOM 1314 C C . GLU A 1 163 ? -14.732 -16.329 4.305 1.00 91.88 163 GLU A C 1
ATOM 1316 O O . GLU A 1 163 ? -15.152 -17.053 5.206 1.00 91.88 163 GLU A O 1
ATOM 1321 N N . ASN A 1 164 ? -13.446 -15.961 4.259 1.00 90.00 164 ASN A N 1
ATOM 1322 C CA . ASN A 1 164 ? -12.419 -16.423 5.201 1.00 90.00 164 ASN A CA 1
ATOM 1323 C C . ASN A 1 164 ? -12.155 -15.403 6.325 1.00 90.00 164 ASN A C 1
ATOM 1325 O O . ASN A 1 164 ? -11.108 -14.756 6.391 1.00 90.00 164 ASN A O 1
ATOM 1329 N N . SER A 1 165 ? -13.132 -15.253 7.220 1.00 82.44 165 SER A N 1
ATOM 1330 C CA . SER A 1 165 ? -13.113 -14.199 8.245 1.00 82.44 165 SER A CA 1
ATOM 1331 C C . SER A 1 165 ? -11.930 -14.309 9.220 1.00 82.44 165 SER A C 1
ATOM 1333 O O . SER A 1 165 ? -11.392 -13.281 9.629 1.00 82.44 165 SER A O 1
ATOM 1335 N N . ASP A 1 166 ? -11.465 -15.516 9.545 1.00 85.06 166 ASP A N 1
ATOM 1336 C CA . ASP A 1 166 ? -10.373 -15.712 10.510 1.00 85.06 166 ASP A CA 1
ATOM 1337 C C . ASP A 1 166 ? -9.052 -15.105 10.016 1.00 85.06 166 ASP A C 1
ATOM 1339 O O . ASP A 1 166 ? -8.365 -14.391 10.753 1.00 85.06 166 ASP A O 1
ATOM 1343 N N . ASN A 1 167 ? -8.740 -15.301 8.732 1.00 86.56 167 ASN A N 1
ATOM 1344 C CA . ASN A 1 167 ? -7.479 -14.854 8.140 1.00 86.56 167 ASN A CA 1
ATOM 1345 C C . ASN A 1 167 ? -7.505 -13.417 7.610 1.00 86.56 167 ASN A C 1
ATOM 1347 O O . ASN A 1 167 ? -6.442 -12.886 7.305 1.00 86.56 167 ASN A O 1
ATOM 1351 N N . TYR A 1 168 ? -8.678 -12.787 7.484 1.00 93.31 168 TYR A N 1
ATOM 1352 C CA . TYR A 1 168 ? -8.801 -11.446 6.895 1.00 93.31 168 TYR A CA 1
ATOM 1353 C C . TYR A 1 168 ? -9.639 -10.465 7.725 1.00 93.31 168 TYR A C 1
ATOM 1355 O O . TYR A 1 168 ? -9.911 -9.362 7.254 1.00 93.31 168 TYR A O 1
ATOM 1363 N N . SER A 1 169 ? -10.059 -10.806 8.945 1.00 95.38 169 SER A N 1
ATOM 1364 C CA . SER A 1 169 ? -10.885 -9.920 9.782 1.00 95.38 169 SER A CA 1
ATOM 1365 C C . SER A 1 169 ? -10.260 -8.540 10.008 1.00 95.38 169 SER A C 1
ATOM 1367 O O . SER A 1 169 ? -10.923 -7.517 9.807 1.00 95.38 169 SER A O 1
ATOM 1369 N N . LEU A 1 170 ? -8.974 -8.483 10.356 1.00 95.88 170 LEU A N 1
ATOM 1370 C CA . LEU A 1 170 ? -8.248 -7.227 10.544 1.00 95.88 170 LEU A CA 1
ATOM 1371 C C . LEU A 1 170 ? -7.944 -6.549 9.204 1.00 95.88 170 LEU A C 1
ATOM 1373 O O . LEU A 1 170 ? -8.008 -5.324 9.132 1.00 95.88 170 LEU A O 1
ATOM 1377 N N . ALA A 1 171 ? -7.662 -7.308 8.139 1.00 96.62 171 ALA A N 1
ATOM 1378 C CA . ALA A 1 171 ? -7.447 -6.753 6.795 1.00 96.62 171 ALA A CA 1
ATOM 1379 C C . ALA A 1 171 ? -8.705 -6.059 6.250 1.00 96.62 171 ALA A C 1
ATOM 1381 O O . ALA A 1 171 ? -8.636 -4.936 5.760 1.00 96.62 171 ALA A O 1
ATOM 1382 N N . LEU A 1 172 ? -9.866 -6.704 6.372 1.00 97.06 172 LEU A N 1
ATOM 1383 C CA . LEU A 1 172 ? -11.157 -6.146 5.975 1.00 97.06 172 LEU A CA 1
ATOM 1384 C C . LEU A 1 172 ? -11.546 -4.965 6.860 1.00 97.06 172 LEU A C 1
ATOM 1386 O O . LEU A 1 172 ? -12.048 -3.972 6.349 1.00 97.06 172 LEU A O 1
ATOM 1390 N N . SER A 1 173 ? -11.260 -5.030 8.163 1.00 96.94 173 SER A N 1
ATOM 1391 C CA . SER A 1 173 ? -11.443 -3.880 9.056 1.00 96.94 173 SER A CA 1
ATOM 1392 C C . SER A 1 173 ? -10.566 -2.701 8.629 1.00 96.94 173 SER A C 1
ATOM 1394 O O . SER A 1 173 ? -11.015 -1.553 8.623 1.00 96.94 173 SER A O 1
ATOM 1396 N N . ALA A 1 174 ? -9.322 -2.973 8.229 1.00 97.50 174 ALA A N 1
ATOM 1397 C CA . ALA A 1 174 ? -8.415 -1.957 7.723 1.00 97.50 174 ALA A CA 1
ATOM 1398 C C . ALA A 1 174 ? -8.913 -1.363 6.395 1.00 97.50 174 ALA A C 1
ATOM 1400 O O . ALA A 1 174 ? -8.879 -0.143 6.217 1.00 97.50 174 ALA A O 1
ATOM 1401 N N . LEU A 1 175 ? -9.458 -2.188 5.498 1.00 97.69 175 LEU A N 1
ATOM 1402 C CA . LEU A 1 175 ? -10.036 -1.731 4.237 1.00 97.69 175 LEU A CA 1
ATOM 1403 C C . LEU A 1 175 ? -11.299 -0.895 4.468 1.00 97.69 175 LEU A C 1
ATOM 1405 O O . LEU A 1 175 ? -11.408 0.197 3.918 1.00 97.69 175 LEU A O 1
ATOM 1409 N N . GLY A 1 176 ? -12.222 -1.351 5.314 1.00 97.12 176 GLY A N 1
ATOM 1410 C CA . GLY A 1 176 ? -13.454 -0.623 5.624 1.00 97.12 176 GLY A CA 1
ATOM 1411 C C . GLY A 1 176 ? -13.172 0.748 6.236 1.00 97.12 176 GLY A C 1
ATOM 1412 O O . GLY A 1 176 ? -13.722 1.753 5.787 1.00 97.12 176 GLY A O 1
ATOM 1413 N N . ASN A 1 177 ? -12.239 0.824 7.189 1.00 97.62 177 ASN A N 1
ATOM 1414 C CA . ASN A 1 177 ? -11.795 2.104 7.744 1.00 97.62 177 ASN A CA 1
ATOM 1415 C C . ASN A 1 177 ? -11.055 2.968 6.704 1.00 97.62 177 ASN A C 1
ATOM 1417 O O . ASN A 1 177 ? -11.168 4.192 6.742 1.00 97.62 177 ASN A O 1
ATOM 1421 N N . SER A 1 178 ? -10.359 2.362 5.735 1.00 96.94 178 SER A N 1
ATOM 1422 C CA . SER A 1 178 ? -9.751 3.102 4.617 1.00 96.94 178 SER A CA 1
ATOM 1423 C C . SER A 1 178 ? -10.821 3.719 3.713 1.00 96.94 178 SER A C 1
ATOM 1425 O O . SER A 1 178 ? -10.711 4.880 3.332 1.00 96.94 178 SER A O 1
ATOM 1427 N N . ILE A 1 179 ? -11.896 2.983 3.417 1.00 96.19 179 ILE A N 1
ATOM 1428 C CA . ILE A 1 179 ? -13.035 3.488 2.635 1.00 96.19 179 ILE A CA 1
ATOM 1429 C C . ILE A 1 179 ? -13.758 4.600 3.402 1.00 96.19 179 ILE A C 1
ATOM 1431 O O . ILE A 1 179 ? -14.014 5.660 2.836 1.00 96.19 179 ILE A O 1
ATOM 1435 N N . LYS A 1 180 ? -14.015 4.418 4.703 1.00 95.88 180 LYS A N 1
ATOM 1436 C CA . LYS A 1 180 ? -14.591 5.453 5.581 1.00 95.88 180 LYS A CA 1
ATOM 1437 C C . LYS A 1 180 ? -13.738 6.726 5.592 1.00 95.88 180 LYS A C 1
ATOM 1439 O O . LYS A 1 180 ? -14.273 7.834 5.552 1.00 95.88 180 LYS A O 1
ATOM 1444 N N . TYR A 1 181 ? -12.415 6.588 5.582 1.00 95.38 181 TYR A N 1
ATOM 1445 C CA . TYR A 1 181 ? -11.512 7.726 5.447 1.00 95.38 181 TYR A CA 1
ATOM 1446 C C . TYR A 1 181 ? -11.660 8.431 4.089 1.00 95.38 181 TYR A C 1
ATOM 1448 O O . TYR A 1 181 ? -11.787 9.654 4.032 1.00 95.38 181 TYR A O 1
ATOM 1456 N N . LEU A 1 182 ? -11.737 7.679 2.990 1.00 94.69 182 LEU A N 1
ATOM 1457 C CA . LEU A 1 182 ? -11.987 8.244 1.659 1.00 94.69 182 LEU A CA 1
ATOM 1458 C C . LEU A 1 182 ? -13.371 8.912 1.550 1.00 94.69 182 LEU A C 1
ATOM 1460 O O . LEU A 1 182 ? -13.513 9.891 0.813 1.00 94.69 182 LEU A O 1
ATOM 1464 N N . GLN A 1 183 ? -14.376 8.443 2.301 1.00 93.94 183 GLN A N 1
ATOM 1465 C CA . GLN A 1 183 ? -15.670 9.125 2.435 1.00 93.94 183 GLN A CA 1
ATOM 1466 C C . GLN A 1 183 ? -15.510 10.463 3.148 1.00 93.94 183 GLN A C 1
ATOM 1468 O O . GLN A 1 183 ? -16.021 11.478 2.679 1.00 93.94 183 GLN A O 1
ATOM 1473 N N . PHE A 1 184 ? -14.759 10.491 4.253 1.00 92.19 184 PHE A N 1
ATOM 1474 C CA . PHE A 1 184 ? -14.461 11.729 4.972 1.00 92.19 184 PHE A CA 1
ATOM 1475 C C . PHE A 1 184 ? -13.769 12.761 4.070 1.00 92.19 184 PHE A C 1
ATOM 1477 O O . PHE A 1 184 ? -14.017 13.962 4.226 1.00 92.19 184 PHE A O 1
ATOM 1484 N N . LEU A 1 185 ? -12.941 12.299 3.128 1.00 92.56 185 LEU A N 1
ATOM 1485 C CA . LEU A 1 185 ? -12.271 13.122 2.119 1.00 92.56 185 LEU A CA 1
ATOM 1486 C C . LEU A 1 185 ? -13.126 13.453 0.883 1.00 92.56 185 LEU A C 1
ATOM 1488 O O . LEU A 1 185 ? -12.688 14.247 0.055 1.00 92.56 185 LEU A O 1
ATOM 1492 N N . MET A 1 186 ? -14.342 12.908 0.774 1.00 92.69 186 MET A N 1
ATOM 1493 C CA . MET A 1 186 ? -15.283 13.138 -0.335 1.00 92.69 186 MET A CA 1
ATOM 1494 C C . MET A 1 186 ? -14.793 12.618 -1.699 1.00 92.69 186 MET A C 1
ATOM 1496 O O . MET A 1 186 ? -15.150 13.154 -2.748 1.00 92.69 186 MET A O 1
ATOM 1500 N N . ILE A 1 187 ? -13.977 11.558 -1.692 1.00 93.12 187 ILE A N 1
ATOM 1501 C CA . ILE A 1 187 ? -13.429 10.939 -2.911 1.00 93.12 187 ILE A CA 1
ATOM 1502 C C . ILE A 1 187 ? -13.756 9.448 -3.053 1.00 93.12 187 ILE A C 1
ATOM 1504 O O . ILE A 1 187 ? -13.477 8.878 -4.105 1.00 93.12 187 ILE A O 1
ATOM 1508 N N . ALA A 1 188 ? -14.362 8.809 -2.043 1.00 93.75 188 ALA A N 1
ATOM 1509 C CA . ALA A 1 188 ? -14.671 7.373 -2.071 1.00 93.75 188 ALA A CA 1
ATOM 1510 C C . ALA A 1 188 ? -15.498 6.960 -3.299 1.00 93.75 188 ALA A C 1
ATOM 1512 O O . ALA A 1 188 ? -15.118 6.021 -3.995 1.00 93.75 188 ALA A O 1
ATOM 1513 N N . ASP A 1 189 ? -16.561 7.708 -3.615 1.00 91.81 189 ASP A N 1
ATOM 1514 C CA . ASP A 1 189 ? -17.486 7.392 -4.716 1.00 91.81 189 ASP A CA 1
ATOM 1515 C C . ASP A 1 189 ? -16.799 7.378 -6.089 1.00 91.81 189 ASP A C 1
ATOM 1517 O O . ASP A 1 189 ? -17.215 6.651 -6.981 1.00 91.81 189 ASP A O 1
ATOM 1521 N N . LYS A 1 190 ?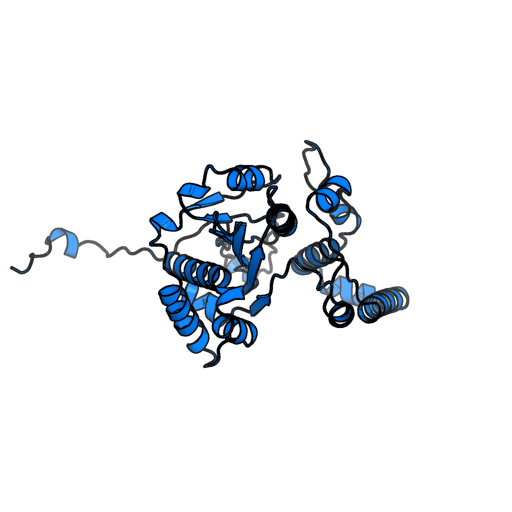 -15.715 8.147 -6.251 1.00 89.88 190 LYS A N 1
ATOM 1522 C CA . LYS A 1 190 ? -14.964 8.266 -7.512 1.00 89.88 190 LYS A CA 1
ATOM 1523 C C . LYS A 1 190 ? -13.769 7.318 -7.601 1.00 89.88 190 LYS A C 1
ATOM 1525 O O . LYS A 1 190 ? -13.085 7.309 -8.618 1.00 89.88 190 LYS A O 1
ATOM 1530 N N . THR A 1 191 ? -13.448 6.605 -6.522 1.00 92.38 191 THR A N 1
ATOM 1531 C CA . THR A 1 191 ? -12.164 5.899 -6.394 1.00 92.38 191 THR A CA 1
ATOM 1532 C C . THR A 1 191 ? -12.348 4.426 -6.072 1.00 92.38 191 THR A C 1
ATOM 1534 O O . THR A 1 191 ? -11.812 3.583 -6.782 1.00 92.38 191 THR A O 1
ATOM 1537 N N . VAL A 1 192 ? -13.132 4.097 -5.045 1.00 93.69 192 VAL A N 1
ATOM 1538 C CA . VAL A 1 192 ? -13.294 2.718 -4.561 1.00 93.69 192 VAL A CA 1
ATOM 1539 C C . VAL A 1 192 ? -13.963 1.798 -5.594 1.00 93.69 192 VAL A C 1
ATOM 1541 O O . VAL A 1 192 ? -13.473 0.681 -5.755 1.00 93.69 192 VAL A O 1
ATOM 1544 N N . PRO A 1 193 ? -15.013 2.215 -6.335 1.00 92.44 193 PRO A N 1
ATOM 1545 C CA . PRO A 1 193 ? -15.638 1.346 -7.339 1.00 92.44 193 PRO A CA 1
ATOM 1546 C C . PRO A 1 193 ? -14.710 0.981 -8.509 1.00 92.44 193 PRO A C 1
ATOM 1548 O O . PRO A 1 193 ? -14.803 -0.114 -9.059 1.00 92.44 193 PRO A O 1
ATOM 1551 N N . LEU A 1 194 ? -13.777 1.879 -8.842 1.00 91.75 194 LEU A N 1
ATOM 1552 C CA . LEU A 1 194 ? -12.806 1.731 -9.930 1.00 91.75 194 LEU A CA 1
ATOM 1553 C C . LEU A 1 194 ? -11.497 1.057 -9.481 1.00 91.75 194 LEU A C 1
ATOM 1555 O O . LEU A 1 194 ? -10.577 0.895 -10.283 1.00 91.75 194 LEU A O 1
ATOM 1559 N N . ALA A 1 195 ? -11.387 0.708 -8.199 1.00 93.06 195 ALA A N 1
ATOM 1560 C CA . ALA A 1 195 ? -10.150 0.228 -7.613 1.00 93.06 195 ALA A CA 1
ATOM 1561 C C . ALA A 1 195 ? -9.826 -1.224 -7.982 1.00 93.06 195 ALA A C 1
ATOM 1563 O O . ALA A 1 195 ? -10.675 -2.118 -7.961 1.00 93.06 195 ALA A O 1
ATOM 1564 N N . GLU A 1 196 ? -8.543 -1.480 -8.218 1.00 93.19 196 GLU A N 1
ATOM 1565 C CA . GLU A 1 196 ? -8.000 -2.828 -8.325 1.00 93.19 196 GLU A CA 1
ATOM 1566 C C . GLU A 1 196 ? -7.474 -3.303 -6.971 1.00 93.19 196 GLU A C 1
ATOM 1568 O O . GLU A 1 196 ? -6.680 -2.620 -6.320 1.00 93.19 196 GLU A O 1
ATOM 1573 N N . PHE A 1 197 ? -7.872 -4.511 -6.567 1.00 93.62 197 PHE A N 1
ATOM 1574 C CA . PHE A 1 197 ? -7.513 -5.081 -5.270 1.00 93.62 197 PHE A CA 1
ATOM 1575 C C . PHE A 1 197 ? -6.462 -6.182 -5.398 1.00 93.62 197 PHE A C 1
ATOM 1577 O O . PHE A 1 197 ? -6.635 -7.150 -6.142 1.00 93.62 197 PHE A O 1
ATOM 1584 N N . TYR A 1 198 ? -5.404 -6.058 -4.604 1.00 92.25 198 TYR A N 1
ATOM 1585 C CA . TYR A 1 198 ? -4.266 -6.964 -4.549 1.00 92.25 198 TYR A CA 1
ATOM 1586 C C . TYR A 1 198 ? -4.088 -7.533 -3.141 1.00 92.25 198 TYR A C 1
ATOM 1588 O O . TYR A 1 198 ? -4.347 -6.870 -2.137 1.00 92.25 198 TYR A O 1
ATOM 1596 N N . GLU A 1 199 ? -3.622 -8.775 -3.065 1.00 90.94 199 GLU A N 1
ATOM 1597 C CA . GLU A 1 199 ? -3.306 -9.422 -1.797 1.00 90.94 199 GLU A CA 1
ATOM 1598 C C . GLU A 1 199 ? -1.864 -9.095 -1.402 1.00 90.94 199 GLU A C 1
ATOM 1600 O O . GLU A 1 199 ? -0.925 -9.352 -2.160 1.00 90.94 199 GLU A O 1
ATOM 1605 N N . TYR A 1 200 ? -1.681 -8.536 -0.211 1.00 89.00 200 TYR A N 1
ATOM 1606 C CA . TYR A 1 200 ? -0.387 -8.438 0.442 1.00 89.00 200 TYR A CA 1
ATOM 1607 C C . TYR A 1 200 ? -0.182 -9.669 1.325 1.00 89.00 200 TYR A C 1
ATOM 1609 O O . TYR A 1 200 ? -0.802 -9.807 2.379 1.00 89.00 200 TYR A O 1
ATOM 1617 N N . SER A 1 201 ? 0.731 -10.544 0.910 1.00 79.25 201 SER A N 1
ATOM 1618 C CA . SER A 1 201 ? 1.178 -11.692 1.697 1.00 79.25 201 SER A CA 1
ATOM 1619 C C . SER A 1 201 ? 2.661 -11.552 2.024 1.00 79.25 201 SER A C 1
ATOM 1621 O O . SER A 1 201 ? 3.492 -11.410 1.124 1.00 79.25 201 SER A O 1
ATOM 1623 N N . HIS A 1 202 ? 3.009 -11.623 3.309 1.00 66.75 202 HIS A N 1
ATOM 1624 C CA . HIS A 1 202 ? 4.407 -11.616 3.741 1.00 66.75 202 HIS A CA 1
ATOM 1625 C C . HIS A 1 202 ? 5.072 -13.001 3.614 1.00 66.75 202 HIS A C 1
ATOM 1627 O O . HIS A 1 202 ? 6.295 -13.108 3.540 1.00 66.75 202 HIS A O 1
ATOM 1633 N N . GLU A 1 203 ? 4.281 -14.075 3.601 1.00 61.31 203 GLU A N 1
ATOM 1634 C CA . GLU A 1 203 ? 4.787 -15.429 3.816 1.00 61.31 203 GLU A CA 1
ATOM 1635 C C . GLU A 1 203 ? 5.187 -16.147 2.527 1.00 61.31 203 GLU A C 1
ATOM 1637 O O . GLU A 1 203 ? 4.494 -16.095 1.511 1.00 61.31 203 GLU A O 1
ATOM 1642 N N . ARG A 1 204 ? 6.297 -16.892 2.614 1.00 53.50 204 ARG A N 1
ATOM 1643 C CA . ARG A 1 204 ? 6.497 -18.080 1.786 1.00 53.50 204 ARG A CA 1
ATOM 1644 C C . ARG A 1 204 ? 5.641 -19.180 2.381 1.00 53.50 204 ARG A C 1
ATOM 1646 O O . ARG A 1 204 ? 5.817 -19.491 3.557 1.00 53.50 204 ARG A O 1
ATOM 1653 N N . SER A 1 205 ? 4.804 -19.830 1.581 1.00 46.91 205 SER A N 1
ATOM 1654 C CA . SER A 1 205 ? 4.286 -21.115 2.040 1.00 46.91 205 SER A CA 1
ATOM 1655 C C . SER A 1 205 ? 5.460 -22.095 2.117 1.00 46.91 205 SER A C 1
ATOM 1657 O O . SER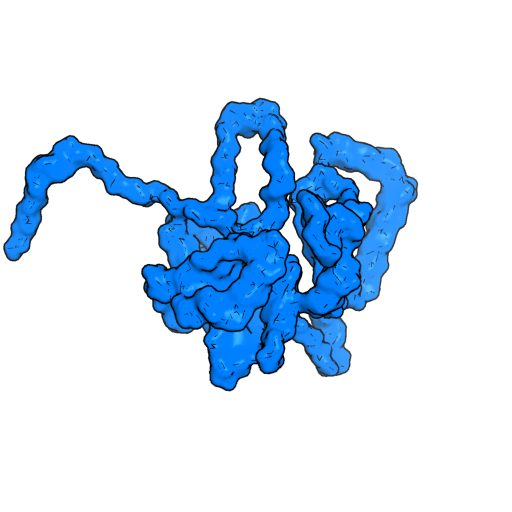 A 1 205 ? 6.213 -22.276 1.152 1.00 46.91 205 SER A O 1
ATOM 1659 N N . THR A 1 206 ? 5.682 -22.641 3.309 1.00 42.97 206 THR A N 1
ATOM 1660 C CA . THR A 1 206 ? 6.787 -23.553 3.637 1.00 42.97 206 THR A CA 1
ATOM 1661 C C . THR A 1 206 ? 6.479 -24.997 3.250 1.00 42.97 206 THR A C 1
ATOM 1663 O O . THR A 1 206 ? 7.371 -25.847 3.289 1.00 42.97 206 THR A O 1
ATOM 1666 N N . THR A 1 207 ? 5.247 -25.292 2.830 1.00 43.66 207 THR A N 1
ATOM 1667 C CA . THR A 1 207 ? 4.874 -26.620 2.349 1.00 43.66 207 THR A CA 1
ATOM 1668 C C . THR A 1 207 ? 5.498 -26.863 0.970 1.00 43.66 207 THR A C 1
ATOM 1670 O O . THR A 1 207 ? 5.495 -26.005 0.084 1.00 43.66 207 THR A O 1
ATOM 1673 N N . LEU A 1 208 ? 6.068 -28.056 0.770 1.00 47.34 2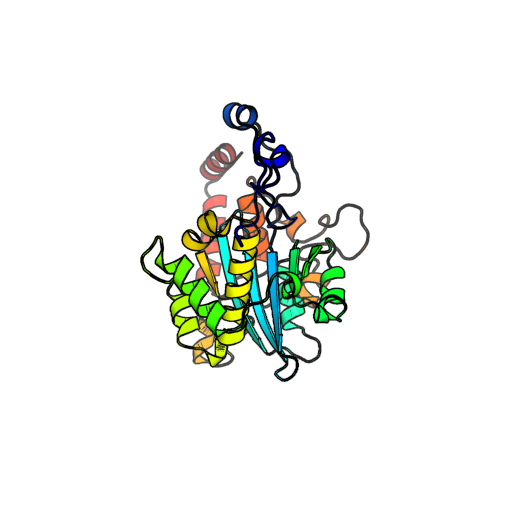08 LEU A N 1
ATOM 1674 C CA . LEU A 1 208 ? 6.714 -28.451 -0.490 1.00 47.34 208 LEU A CA 1
ATOM 1675 C C . LEU A 1 208 ? 5.780 -28.305 -1.710 1.00 47.34 208 LEU A C 1
ATOM 1677 O O . LEU A 1 208 ? 6.267 -28.016 -2.800 1.00 47.34 208 LEU A O 1
ATOM 1681 N N . GLY A 1 209 ? 4.460 -28.431 -1.516 1.00 48.25 209 GLY A N 1
ATOM 1682 C CA . GLY A 1 209 ? 3.442 -28.259 -2.560 1.00 48.25 209 GLY A CA 1
ATOM 1683 C C . GLY A 1 209 ? 3.123 -26.805 -2.932 1.00 48.25 209 GLY A C 1
ATOM 1684 O O . GLY A 1 209 ? 2.696 -26.549 -4.054 1.00 48.25 209 GLY A O 1
ATOM 1685 N N . ASP A 1 210 ? 3.383 -25.835 -2.052 1.00 46.31 210 ASP A N 1
ATOM 1686 C CA . ASP A 1 210 ? 3.076 -24.418 -2.292 1.00 46.31 210 ASP A CA 1
ATOM 1687 C C . ASP A 1 210 ? 4.309 -23.577 -2.659 1.00 46.31 210 ASP A C 1
ATOM 1689 O O . ASP A 1 210 ? 4.198 -22.365 -2.848 1.00 46.31 210 ASP A O 1
ATOM 1693 N N . ARG A 1 211 ? 5.491 -24.186 -2.830 1.00 46.91 211 ARG A N 1
ATOM 1694 C CA . ARG A 1 211 ? 6.677 -23.481 -3.360 1.00 46.91 211 ARG A CA 1
ATOM 1695 C C . ARG A 1 211 ? 6.401 -22.797 -4.708 1.00 46.91 211 ARG A C 1
ATOM 1697 O O . ARG A 1 211 ? 7.027 -21.783 -4.996 1.00 46.91 211 ARG A O 1
ATOM 1704 N N . GLN A 1 212 ? 5.426 -23.292 -5.480 1.00 46.16 212 GLN A N 1
ATOM 1705 C CA . GLN A 1 212 ? 4.937 -22.661 -6.715 1.00 46.16 212 GLN A CA 1
ATOM 1706 C C . GLN A 1 212 ? 4.148 -21.353 -6.497 1.00 46.16 212 GLN A C 1
ATOM 1708 O O . GLN A 1 212 ? 3.987 -20.584 -7.440 1.00 46.16 212 GLN A O 1
ATOM 1713 N N . LYS A 1 213 ? 3.665 -21.060 -5.281 1.00 50.69 213 LYS A N 1
ATOM 1714 C CA . LYS A 1 213 ? 2.957 -19.805 -4.956 1.00 50.69 213 LYS A CA 1
ATOM 1715 C C . LYS A 1 213 ? 3.902 -18.652 -4.608 1.00 50.69 213 LYS A C 1
ATOM 1717 O O . LYS A 1 213 ? 3.473 -17.501 -4.558 1.00 50.69 213 LYS A O 1
ATOM 1722 N N . ASN A 1 214 ? 5.189 -18.930 -4.398 1.00 57.12 214 ASN A N 1
ATOM 1723 C CA . ASN A 1 214 ? 6.169 -17.914 -4.028 1.00 57.12 214 ASN A CA 1
ATOM 1724 C C . ASN A 1 214 ? 6.612 -17.135 -5.273 1.00 57.12 214 ASN A C 1
ATOM 1726 O O . ASN A 1 214 ? 7.572 -17.502 -5.943 1.00 57.12 214 ASN A O 1
ATOM 1730 N N . SER A 1 215 ? 5.909 -16.046 -5.597 1.00 65.12 215 SER A N 1
ATOM 1731 C CA . SER A 1 215 ? 6.189 -15.273 -6.817 1.00 65.12 215 SER A CA 1
ATOM 1732 C C . SER A 1 215 ? 7.441 -14.385 -6.729 1.00 65.12 215 SER A C 1
ATOM 1734 O O . SER A 1 215 ? 7.882 -13.890 -7.770 1.00 65.12 215 SER A O 1
ATOM 1736 N N . ALA A 1 216 ? 8.000 -14.151 -5.534 1.00 77.06 216 ALA A N 1
ATOM 1737 C CA . ALA A 1 216 ? 9.107 -13.215 -5.340 1.00 77.06 216 ALA A CA 1
ATOM 1738 C C . ALA A 1 216 ? 10.110 -13.636 -4.247 1.00 77.06 216 ALA A C 1
ATOM 1740 O O . ALA A 1 216 ? 9.772 -14.319 -3.276 1.00 77.06 216 ALA A O 1
ATOM 1741 N N . MET A 1 217 ? 11.358 -13.194 -4.402 1.00 85.19 217 MET A N 1
ATOM 1742 C CA . MET A 1 217 ? 12.398 -13.229 -3.381 1.00 85.19 217 MET A CA 1
ATOM 1743 C C . MET A 1 217 ? 12.007 -12.312 -2.217 1.00 85.19 217 MET A C 1
ATOM 1745 O O . MET A 1 217 ? 11.585 -11.173 -2.418 1.00 85.19 217 MET A O 1
ATOM 1749 N N . ILE A 1 218 ? 12.162 -12.810 -0.989 1.00 82.69 218 ILE A N 1
ATOM 1750 C CA . ILE A 1 218 ? 11.933 -12.006 0.210 1.00 82.69 218 ILE A CA 1
ATOM 1751 C C . ILE A 1 218 ? 13.204 -11.210 0.497 1.00 82.69 218 ILE A C 1
ATOM 1753 O O . ILE A 1 218 ? 14.252 -11.796 0.752 1.00 82.69 218 ILE A O 1
ATOM 1757 N N . LEU A 1 219 ? 13.075 -9.885 0.475 1.00 88.19 219 LEU A N 1
ATOM 1758 C CA . LEU A 1 219 ? 14.050 -8.938 1.011 1.00 88.19 219 LEU A CA 1
ATOM 1759 C C . LEU A 1 219 ? 13.427 -8.288 2.248 1.00 88.19 219 LEU A C 1
ATOM 1761 O O . LEU A 1 219 ? 12.407 -7.600 2.125 1.00 88.19 219 LEU A O 1
ATOM 1765 N N . ASP A 1 220 ? 13.961 -8.576 3.429 1.00 90.00 220 ASP A N 1
ATOM 1766 C CA . ASP A 1 220 ? 13.509 -7.954 4.672 1.00 90.00 220 ASP A CA 1
ATOM 1767 C C . ASP A 1 220 ? 13.976 -6.491 4.757 1.00 90.00 220 ASP A C 1
ATOM 1769 O O . ASP A 1 220 ? 14.726 -6.000 3.907 1.00 90.00 220 ASP A O 1
ATOM 1773 N N . ALA A 1 221 ? 13.495 -5.761 5.765 1.00 89.94 221 ALA A N 1
ATOM 1774 C CA . ALA A 1 221 ? 13.879 -4.363 5.959 1.00 89.94 221 ALA A CA 1
ATOM 1775 C C . ALA A 1 221 ? 15.403 -4.186 6.053 1.00 89.94 221 ALA A C 1
ATOM 1777 O O . ALA A 1 221 ? 15.951 -3.282 5.427 1.00 89.94 221 ALA A O 1
ATOM 1778 N N . GLN A 1 222 ? 16.084 -5.078 6.780 1.00 91.31 222 GLN A N 1
ATOM 1779 C CA . GLN A 1 222 ? 17.524 -4.984 6.981 1.00 91.31 222 GLN A CA 1
ATOM 1780 C C . GLN A 1 222 ? 18.301 -5.239 5.685 1.00 91.31 222 GLN A C 1
ATOM 1782 O O . GLN A 1 222 ? 19.259 -4.522 5.417 1.00 91.31 222 GLN A O 1
ATOM 1787 N N . ALA A 1 223 ? 17.896 -6.201 4.850 1.00 92.25 223 ALA A N 1
ATOM 1788 C CA . ALA A 1 223 ? 18.510 -6.410 3.540 1.00 92.25 223 ALA A CA 1
ATOM 1789 C C . ALA A 1 223 ? 18.271 -5.222 2.601 1.00 92.25 223 ALA A C 1
ATOM 1791 O O . ALA A 1 223 ? 19.194 -4.816 1.901 1.00 92.25 223 ALA A O 1
ATOM 1792 N N . LEU A 1 224 ? 17.067 -4.637 2.593 1.00 89.94 224 LEU A N 1
ATOM 1793 C CA . LEU A 1 224 ? 16.770 -3.453 1.773 1.00 89.94 224 LEU A CA 1
ATOM 1794 C C . LEU A 1 224 ? 17.639 -2.248 2.160 1.00 89.94 224 LEU A C 1
ATOM 1796 O O . LEU A 1 224 ? 18.079 -1.516 1.273 1.00 89.94 224 LEU A O 1
ATOM 1800 N N . GLU A 1 225 ? 17.878 -2.060 3.460 1.00 88.88 225 GLU A N 1
ATOM 1801 C CA . GLU A 1 225 ? 18.731 -1.000 4.006 1.00 88.88 225 GLU A CA 1
ATOM 1802 C C . GLU A 1 225 ? 20.224 -1.294 3.782 1.00 88.88 225 GLU A C 1
ATOM 1804 O O . GLU A 1 225 ? 20.946 -0.430 3.296 1.00 88.88 225 GLU A O 1
ATOM 1809 N N . ASN A 1 226 ? 20.709 -2.493 4.120 1.00 92.25 226 ASN A N 1
ATOM 1810 C CA . ASN A 1 226 ? 22.138 -2.843 4.065 1.00 92.25 226 ASN A CA 1
ATOM 1811 C C . ASN A 1 226 ? 22.674 -2.996 2.641 1.00 92.25 226 ASN A C 1
ATOM 1813 O O . ASN A 1 226 ? 23.860 -2.784 2.413 1.00 92.25 226 ASN A O 1
ATOM 1817 N N . LEU A 1 227 ? 21.824 -3.410 1.699 1.00 92.75 227 LEU A N 1
ATOM 1818 C CA . LEU A 1 227 ? 22.182 -3.509 0.282 1.00 92.75 227 LEU A CA 1
ATOM 1819 C C . LEU A 1 227 ? 21.907 -2.201 -0.474 1.00 92.75 227 LEU A C 1
ATOM 1821 O O . LEU A 1 227 ? 22.015 -2.185 -1.698 1.00 92.75 227 LEU A O 1
ATOM 1825 N N . GLU A 1 228 ? 21.503 -1.139 0.237 1.00 90.44 228 GLU A N 1
ATOM 1826 C CA . GLU A 1 228 ? 21.253 0.204 -0.305 1.00 90.44 228 GLU A CA 1
ATOM 1827 C C . GLU A 1 228 ? 20.373 0.174 -1.563 1.00 90.44 228 GLU A C 1
ATOM 1829 O O . GLU A 1 228 ? 20.631 0.817 -2.585 1.00 90.44 228 GLU A O 1
ATOM 1834 N N . ILE A 1 229 ? 19.310 -0.637 -1.507 1.00 90.56 229 ILE A N 1
ATOM 1835 C CA . ILE A 1 229 ? 18.495 -0.948 -2.685 1.00 90.56 229 ILE A CA 1
ATOM 1836 C C . ILE A 1 229 ? 17.772 0.301 -3.201 1.00 90.56 229 ILE A C 1
ATOM 1838 O O . ILE A 1 229 ? 17.615 0.485 -4.407 1.00 90.56 229 ILE A O 1
ATOM 1842 N N . LEU A 1 230 ? 17.313 1.154 -2.283 1.00 86.56 230 LEU A N 1
ATOM 1843 C CA . LEU A 1 230 ? 16.419 2.283 -2.568 1.00 86.56 230 LEU A CA 1
ATOM 1844 C C . LEU A 1 230 ? 17.038 3.638 -2.212 1.00 86.56 230 LEU A C 1
ATOM 1846 O O . LEU A 1 230 ? 16.668 4.656 -2.795 1.00 86.56 230 LEU A O 1
ATOM 1850 N N . GLU A 1 231 ? 17.959 3.642 -1.256 1.00 82.69 231 GLU A N 1
ATOM 1851 C CA . GLU A 1 231 ? 18.638 4.816 -0.719 1.00 82.69 231 GLU A CA 1
ATOM 1852 C C . GLU A 1 231 ? 19.937 4.373 -0.044 1.00 82.69 231 GLU A C 1
ATOM 1854 O O . GLU A 1 231 ? 20.056 3.216 0.368 1.00 82.69 231 GLU A O 1
ATOM 1859 N N . VAL A 1 232 ? 20.897 5.289 0.031 1.00 83.06 232 VAL A N 1
ATOM 1860 C CA . VAL A 1 232 ? 22.195 5.072 0.684 1.00 83.06 232 VAL A CA 1
ATOM 1861 C C . VAL A 1 232 ? 22.068 5.383 2.170 1.00 83.06 232 VAL A C 1
ATOM 1863 O O . VAL A 1 232 ? 21.312 6.275 2.569 1.00 83.06 232 VAL A O 1
ATOM 1866 N N . GLN A 1 233 ? 22.808 4.665 3.011 1.00 75.94 233 GLN A N 1
ATOM 1867 C CA . GLN A 1 233 ? 22.827 4.952 4.440 1.00 75.94 233 GLN A CA 1
ATOM 1868 C C . GLN A 1 233 ? 23.677 6.199 4.729 1.00 75.94 233 GLN A C 1
ATOM 1870 O O . GLN A 1 233 ? 24.870 6.245 4.445 1.00 75.94 233 GLN A O 1
ATOM 1875 N N . GLY A 1 234 ? 23.072 7.219 5.346 1.00 66.19 234 GLY A N 1
ATOM 1876 C CA . GLY A 1 234 ? 23.769 8.435 5.782 1.00 66.19 234 GLY A CA 1
ATOM 1877 C C . GLY A 1 234 ? 23.194 9.729 5.200 1.00 66.19 234 GLY A C 1
ATOM 1878 O O . GLY A 1 234 ? 22.458 9.736 4.219 1.00 66.19 234 GLY A O 1
ATOM 1879 N N . LYS A 1 235 ? 23.501 10.862 5.845 1.00 53.19 235 LYS A N 1
ATOM 1880 C CA . LYS A 1 235 ? 23.006 12.193 5.453 1.00 53.19 235 LYS A CA 1
ATOM 1881 C C . LYS A 1 235 ? 23.810 12.755 4.277 1.00 53.19 235 LYS A C 1
ATOM 1883 O O . LYS A 1 235 ? 24.637 13.644 4.462 1.00 53.19 235 LYS A O 1
ATOM 1888 N N . LEU A 1 236 ? 23.559 12.258 3.073 1.00 53.12 236 LEU A N 1
ATOM 1889 C CA . LEU A 1 236 ? 23.891 12.975 1.841 1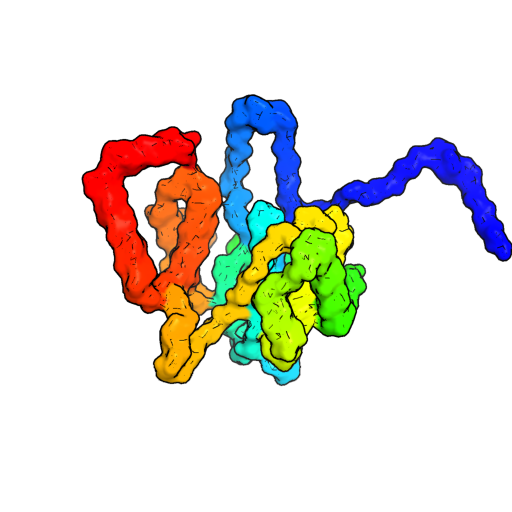.00 53.12 236 LEU A CA 1
ATOM 1890 C C . LEU A 1 236 ? 22.656 13.757 1.381 1.00 53.12 236 LEU A C 1
ATOM 1892 O O . LEU A 1 236 ? 21.533 13.268 1.475 1.00 53.12 236 LEU A O 1
ATOM 1896 N N . SER A 1 237 ? 22.861 14.977 0.877 1.00 55.78 237 SER A N 1
ATOM 1897 C CA . SER A 1 237 ? 21.796 15.893 0.428 1.00 55.78 237 SER A CA 1
ATOM 1898 C C . SER A 1 237 ? 20.889 15.333 -0.678 1.00 55.78 237 SER A C 1
ATOM 1900 O O . SER A 1 237 ? 19.907 15.976 -1.036 1.00 55.78 237 SER A O 1
ATOM 1902 N N . ARG A 1 238 ? 21.200 14.156 -1.235 1.00 60.38 238 ARG A N 1
ATOM 1903 C CA . ARG A 1 238 ? 20.400 13.464 -2.248 1.00 60.38 238 ARG A CA 1
ATOM 1904 C C . ARG A 1 238 ? 20.186 12.011 -1.820 1.00 60.38 238 ARG A C 1
ATOM 1906 O O . ARG A 1 238 ? 21.022 11.156 -2.078 1.00 60.38 238 ARG A O 1
ATOM 1913 N N . ILE A 1 239 ? 19.047 11.758 -1.168 1.00 64.38 239 ILE A N 1
ATOM 1914 C CA . ILE A 1 239 ? 18.674 10.494 -0.493 1.00 64.38 239 ILE A CA 1
ATOM 1915 C C . ILE A 1 239 ? 18.844 9.257 -1.397 1.00 64.38 239 ILE A C 1
ATOM 1917 O O . ILE A 1 239 ? 19.211 8.183 -0.930 1.00 64.38 239 ILE A O 1
ATOM 1921 N N . HIS A 1 240 ? 18.616 9.403 -2.704 1.00 67.81 240 HIS A N 1
ATOM 1922 C CA . HIS A 1 240 ? 18.662 8.282 -3.643 1.00 67.81 240 HIS A CA 1
ATOM 1923 C C . HIS A 1 240 ? 20.010 8.098 -4.351 1.00 67.81 240 HIS A C 1
ATOM 1925 O O . HIS A 1 240 ? 20.240 7.026 -4.913 1.00 67.81 240 HIS A O 1
ATOM 1931 N N . GLU A 1 241 ? 20.895 9.099 -4.360 1.00 75.50 241 GLU A N 1
ATOM 1932 C CA . GLU A 1 241 ? 22.160 9.008 -5.098 1.00 75.50 241 GLU A CA 1
ATOM 1933 C C . GLU A 1 241 ? 23.071 7.932 -4.508 1.00 75.50 241 GLU A C 1
ATOM 1935 O O . GLU A 1 241 ? 23.316 7.910 -3.309 1.00 75.50 241 GLU A O 1
ATOM 1940 N N . GLY A 1 242 ? 23.570 7.040 -5.369 1.00 80.06 242 GLY A N 1
ATOM 1941 C CA . GLY A 1 242 ? 24.422 5.910 -4.982 1.00 80.06 242 GLY A CA 1
ATOM 1942 C C . GLY A 1 242 ? 23.680 4.598 -4.703 1.00 80.06 242 GLY A C 1
ATOM 1943 O O . GLY A 1 242 ? 24.319 3.552 -4.688 1.00 80.06 242 GLY A O 1
ATOM 1944 N N . SER A 1 243 ? 22.348 4.617 -4.579 1.00 88.56 243 SER A N 1
ATOM 1945 C CA . SER A 1 243 ? 21.548 3.393 -4.404 1.00 88.56 243 SER A CA 1
ATOM 1946 C C . SER A 1 243 ? 21.483 2.534 -5.673 1.00 88.56 243 SER A C 1
ATOM 1948 O O . SER A 1 243 ? 21.654 3.034 -6.795 1.00 88.56 243 SER A O 1
ATOM 1950 N N . LEU A 1 244 ? 21.138 1.248 -5.526 1.00 91.94 244 LEU A N 1
ATOM 1951 C CA . LEU A 1 244 ? 20.902 0.357 -6.672 1.00 91.94 244 LEU A CA 1
ATOM 1952 C C . LEU A 1 244 ? 19.807 0.908 -7.597 1.00 91.94 244 LEU A C 1
ATOM 1954 O O . LEU A 1 244 ? 19.976 0.911 -8.818 1.00 91.94 244 LEU A O 1
ATOM 1958 N N . LEU A 1 245 ? 18.700 1.398 -7.028 1.00 89.88 245 LEU A N 1
ATOM 1959 C CA . LEU A 1 245 ? 17.610 2.002 -7.794 1.00 89.88 245 LEU A CA 1
ATOM 1960 C C . LEU A 1 245 ? 18.111 3.176 -8.638 1.00 89.88 245 LEU A C 1
ATOM 1962 O O . LEU A 1 245 ? 17.810 3.231 -9.826 1.00 89.88 245 LEU A O 1
ATOM 1966 N N . HIS A 1 246 ? 18.906 4.079 -8.064 1.00 88.00 246 HIS A N 1
ATOM 1967 C CA . HIS A 1 246 ? 19.466 5.215 -8.800 1.00 88.00 246 HIS A CA 1
ATOM 1968 C C . HIS A 1 246 ? 20.419 4.783 -9.923 1.00 88.00 246 HIS A C 1
ATOM 1970 O O . HIS A 1 246 ? 20.428 5.377 -11.005 1.00 88.00 246 HIS A O 1
ATOM 1976 N N . HIS A 1 247 ? 21.208 3.732 -9.694 1.00 90.81 247 HIS A N 1
ATOM 1977 C CA . HIS A 1 247 ? 22.111 3.202 -10.709 1.00 90.81 247 HIS A CA 1
ATOM 1978 C C . HIS A 1 247 ? 21.357 2.575 -11.894 1.00 90.81 247 HIS A C 1
ATOM 1980 O O . HIS A 1 247 ? 21.702 2.831 -13.050 1.00 90.81 247 HIS A O 1
ATOM 1986 N N . VAL A 1 248 ? 20.323 1.774 -11.614 1.00 92.81 248 VAL A N 1
ATOM 1987 C CA . VAL A 1 248 ? 19.567 1.002 -12.619 1.00 92.81 248 VAL A CA 1
ATOM 1988 C C . VAL A 1 248 ? 18.481 1.836 -13.305 1.00 92.81 248 VAL A C 1
ATOM 1990 O O . VAL A 1 248 ? 18.131 1.551 -14.453 1.00 92.81 248 VAL A O 1
ATOM 1993 N N . ASP A 1 249 ? 17.948 2.870 -12.651 1.00 90.50 249 ASP A N 1
ATOM 1994 C CA . ASP A 1 249 ? 16.893 3.699 -13.230 1.00 90.50 249 ASP A CA 1
ATOM 1995 C C . ASP A 1 249 ? 17.390 4.473 -14.461 1.00 90.50 249 ASP A C 1
ATOM 1997 O O . ASP A 1 249 ? 18.174 5.426 -14.396 1.00 90.50 249 ASP A O 1
ATOM 2001 N N . ARG A 1 250 ? 16.897 4.031 -15.618 1.00 90.06 250 ARG A N 1
ATOM 2002 C CA . ARG A 1 250 ? 17.017 4.681 -16.929 1.00 90.06 250 ARG A CA 1
ATOM 2003 C C . ARG A 1 250 ? 15.642 4.814 -17.593 1.00 90.06 250 ARG A C 1
ATOM 2005 O O . ARG A 1 250 ? 15.547 4.955 -18.815 1.00 90.06 250 ARG A O 1
ATOM 2012 N N . CYS A 1 251 ? 14.566 4.723 -16.810 1.00 88.56 251 CYS A N 1
ATOM 2013 C CA . CYS A 1 251 ? 13.201 4.800 -17.312 1.00 88.56 251 CYS A CA 1
ATOM 2014 C C . CYS A 1 251 ? 12.889 6.223 -17.792 1.00 88.56 251 CYS A C 1
ATOM 2016 O O . CYS A 1 251 ? 13.151 7.203 -17.099 1.00 88.56 251 CYS A O 1
ATOM 2018 N N . SER A 1 252 ? 12.295 6.333 -18.984 1.00 85.88 252 SER A N 1
ATOM 2019 C CA . SER A 1 252 ? 11.875 7.628 -19.543 1.00 85.88 252 SER A CA 1
ATOM 2020 C C . SER A 1 252 ? 10.564 8.128 -18.935 1.00 85.88 252 SER A C 1
ATOM 2022 O O . SER A 1 252 ? 10.378 9.328 -18.799 1.00 85.88 252 SER A O 1
ATOM 2024 N N . THR A 1 253 ? 9.680 7.217 -18.510 1.00 84.31 253 THR A N 1
ATOM 2025 C CA . THR A 1 253 ? 8.364 7.571 -17.968 1.00 84.31 253 THR A CA 1
ATOM 2026 C C . THR A 1 253 ? 8.300 7.404 -16.452 1.00 84.31 253 THR A C 1
ATOM 2028 O O . THR A 1 253 ? 8.886 6.484 -15.872 1.00 84.31 253 THR A O 1
ATOM 2031 N N . LYS A 1 254 ? 7.513 8.261 -15.796 1.00 79.88 254 LYS A N 1
ATOM 2032 C CA . LYS A 1 254 ? 7.313 8.256 -14.336 1.00 79.88 254 LYS A CA 1
ATOM 2033 C C . LYS A 1 254 ? 6.675 6.953 -13.832 1.00 79.88 254 LYS A C 1
ATOM 2035 O O . LYS A 1 254 ? 7.117 6.388 -12.835 1.00 79.88 254 LYS A O 1
ATOM 2040 N N . PHE A 1 255 ? 5.681 6.419 -14.548 1.00 80.50 255 PHE A N 1
ATOM 2041 C CA . PHE A 1 255 ? 5.090 5.116 -14.213 1.00 80.50 255 PHE A CA 1
ATOM 2042 C C . PHE A 1 255 ? 6.079 3.955 -14.407 1.00 80.50 255 PHE A C 1
ATOM 2044 O O . PHE A 1 255 ? 6.039 2.993 -13.642 1.00 80.50 255 PHE A O 1
ATOM 2051 N N . GLY A 1 256 ? 7.006 4.064 -15.369 1.00 87.94 256 GLY A N 1
ATOM 2052 C CA . GLY A 1 256 ? 8.101 3.110 -15.549 1.00 87.94 256 GLY A CA 1
ATOM 2053 C C . GLY A 1 256 ? 9.042 3.080 -14.345 1.00 87.94 256 GLY A C 1
ATOM 2054 O O . GLY A 1 256 ? 9.339 2.001 -13.838 1.00 87.94 256 GLY A O 1
ATOM 2055 N N . LYS A 1 257 ? 9.419 4.254 -13.818 1.00 86.31 257 LYS A N 1
ATOM 2056 C CA . LYS A 1 257 ? 10.223 4.375 -12.587 1.00 86.31 257 LYS A CA 1
ATOM 2057 C C . LYS A 1 257 ? 9.552 3.699 -11.388 1.00 86.31 257 LYS A C 1
ATOM 2059 O O . LYS A 1 257 ? 10.181 2.902 -10.691 1.00 86.31 257 LYS A O 1
ATOM 2064 N N . ARG A 1 258 ? 8.250 3.947 -11.185 1.00 84.88 258 ARG A N 1
ATOM 2065 C CA . ARG A 1 258 ? 7.455 3.303 -10.118 1.00 84.88 258 ARG A CA 1
ATOM 2066 C C . ARG A 1 258 ? 7.424 1.779 -10.260 1.00 84.88 258 ARG A C 1
ATOM 2068 O O . ARG A 1 258 ? 7.592 1.059 -9.274 1.00 84.88 258 ARG A O 1
ATOM 2075 N N . LEU A 1 259 ? 7.242 1.280 -11.484 1.00 87.25 259 LEU A N 1
ATOM 2076 C CA . LEU A 1 259 ? 7.243 -0.157 -11.763 1.00 87.25 259 LEU A CA 1
ATOM 2077 C C . LEU A 1 259 ? 8.615 -0.790 -11.492 1.00 87.25 259 LEU A C 1
ATOM 2079 O O . LEU A 1 259 ? 8.679 -1.853 -10.873 1.00 87.25 259 LEU A O 1
ATOM 2083 N N . LEU A 1 260 ? 9.701 -0.126 -11.898 1.00 90.94 260 LEU A N 1
ATOM 2084 C CA . LEU A 1 260 ? 11.067 -0.581 -11.646 1.00 90.94 260 LEU A CA 1
ATOM 2085 C C . LEU A 1 260 ? 11.353 -0.678 -10.143 1.00 90.94 260 LEU A C 1
ATOM 2087 O O . LEU A 1 260 ? 11.819 -1.721 -9.685 1.00 90.94 260 LEU A O 1
ATOM 2091 N N . LYS A 1 261 ? 10.990 0.348 -9.363 1.00 88.69 261 LYS A N 1
ATOM 2092 C CA . LYS A 1 261 ? 11.093 0.326 -7.894 1.00 88.69 261 LYS A CA 1
ATOM 2093 C C . LYS A 1 261 ? 10.371 -0.892 -7.303 1.00 88.69 261 LYS A C 1
ATOM 2095 O O . LYS A 1 261 ? 10.961 -1.629 -6.517 1.00 88.69 261 LYS A O 1
ATOM 2100 N N . LYS A 1 262 ? 9.133 -1.172 -7.737 1.00 85.62 262 LYS A N 1
ATOM 2101 C CA . LYS A 1 262 ? 8.369 -2.362 -7.309 1.00 85.62 262 LYS A CA 1
ATOM 2102 C C . LYS A 1 262 ? 9.090 -3.672 -7.653 1.00 85.62 262 LYS A C 1
ATOM 2104 O O . LYS A 1 262 ? 9.112 -4.581 -6.828 1.00 85.62 262 LYS A O 1
ATOM 2109 N N . TRP A 1 263 ? 9.675 -3.781 -8.847 1.00 89.44 263 TRP A N 1
ATOM 2110 C CA . TRP A 1 263 ? 10.396 -4.985 -9.282 1.00 89.44 263 TRP A CA 1
ATOM 2111 C C . TRP A 1 263 ? 11.696 -5.214 -8.516 1.00 89.44 263 TRP A C 1
ATOM 2113 O O . TRP A 1 263 ? 11.993 -6.357 -8.183 1.00 89.44 263 TRP A O 1
ATOM 2123 N N . ILE A 1 264 ? 12.447 -4.154 -8.218 1.00 90.50 264 ILE A N 1
ATOM 2124 C CA . ILE A 1 264 ? 13.700 -4.248 -7.462 1.00 90.50 264 ILE A CA 1
ATOM 2125 C C . ILE A 1 264 ? 13.420 -4.613 -5.992 1.00 90.50 264 ILE A C 1
ATOM 2127 O O . ILE A 1 264 ? 14.114 -5.454 -5.430 1.00 90.50 264 ILE A O 1
ATOM 2131 N N . CYS A 1 265 ? 12.364 -4.060 -5.380 1.00 86.81 265 CYS A N 1
ATOM 2132 C CA . CYS A 1 265 ? 11.950 -4.403 -4.009 1.00 86.81 265 CYS A CA 1
ATOM 2133 C C . CYS A 1 265 ? 11.409 -5.831 -3.851 1.00 86.81 265 CYS A C 1
ATOM 2135 O O . CYS A 1 265 ? 11.238 -6.315 -2.729 1.00 86.81 265 CYS A O 1
ATOM 2137 N N . SER A 1 266 ? 11.015 -6.482 -4.943 1.00 84.81 266 SER A N 1
ATOM 2138 C CA . SER A 1 266 ? 10.430 -7.825 -4.932 1.00 84.81 266 SER A CA 1
ATOM 2139 C C . SER A 1 266 ? 10.861 -8.588 -6.186 1.00 84.81 266 SER A C 1
ATOM 2141 O O . SER A 1 266 ? 10.047 -8.782 -7.098 1.00 84.81 266 SER A O 1
ATOM 2143 N N . PRO A 1 267 ? 12.144 -9.001 -6.253 1.00 89.25 267 PRO A N 1
ATOM 2144 C CA . PRO A 1 267 ? 12.678 -9.743 -7.388 1.00 89.25 267 PRO A CA 1
ATOM 2145 C C . PRO A 1 267 ? 11.880 -11.023 -7.622 1.00 89.25 267 PRO A C 1
ATOM 2147 O O . PRO A 1 267 ? 11.397 -11.632 -6.672 1.00 89.25 267 PRO A O 1
ATOM 2150 N N . LEU A 1 268 ? 11.741 -11.450 -8.874 1.00 87.19 268 LEU A N 1
ATOM 2151 C CA . LEU A 1 268 ? 11.025 -12.685 -9.187 1.00 87.19 268 LEU A CA 1
ATOM 2152 C C . LEU A 1 268 ? 11.794 -13.909 -8.678 1.00 87.19 268 LEU A C 1
ATOM 2154 O O . LEU A 1 268 ? 13.021 -13.922 -8.681 1.00 87.19 268 LEU A O 1
ATOM 2158 N N . PHE A 1 269 ? 11.052 -14.937 -8.273 1.00 83.69 269 PHE A N 1
ATOM 2159 C CA . PHE A 1 269 ? 11.602 -16.247 -7.904 1.00 83.69 269 PHE A CA 1
ATOM 2160 C C . PHE A 1 269 ? 11.198 -17.361 -8.889 1.00 83.69 269 PHE A C 1
ATOM 2162 O O . PHE A 1 269 ? 11.730 -18.460 -8.839 1.00 83.69 269 PHE A O 1
ATOM 2169 N N . ASP A 1 270 ? 10.250 -17.081 -9.785 1.00 84.00 270 ASP A N 1
ATOM 2170 C CA . ASP A 1 270 ? 9.772 -18.030 -10.791 1.00 84.00 270 ASP A CA 1
ATOM 2171 C C . ASP A 1 270 ? 10.691 -18.023 -12.020 1.00 84.00 270 ASP A C 1
ATOM 2173 O O . ASP A 1 270 ? 10.733 -17.030 -12.757 1.00 84.00 270 ASP A O 1
ATOM 2177 N N . ASP A 1 271 ? 11.378 -19.143 -12.253 1.00 87.56 271 ASP A N 1
ATOM 2178 C CA . ASP A 1 271 ? 12.311 -19.342 -13.367 1.00 87.56 271 ASP A CA 1
ATOM 2179 C C . ASP A 1 271 ? 11.693 -18.994 -14.722 1.00 87.56 271 ASP A C 1
ATOM 2181 O O . ASP A 1 271 ? 12.330 -18.333 -15.540 1.00 87.56 271 ASP A O 1
ATOM 2185 N N . LYS A 1 272 ? 10.428 -19.360 -14.970 1.00 89.69 272 LYS A N 1
ATOM 2186 C CA . LYS A 1 272 ? 9.784 -19.093 -16.267 1.00 89.69 272 LYS A CA 1
ATOM 2187 C C . LYS A 1 272 ? 9.603 -17.598 -16.499 1.00 89.69 272 LYS A C 1
ATOM 2189 O O . LYS A 1 272 ? 9.833 -17.105 -17.601 1.00 89.69 272 LYS A O 1
ATOM 2194 N N . LYS A 1 273 ? 9.200 -16.863 -15.458 1.00 89.81 273 LYS A N 1
ATOM 2195 C CA . LYS A 1 273 ? 9.042 -15.403 -15.536 1.00 89.81 273 LYS A CA 1
ATOM 2196 C C . LYS A 1 273 ? 10.392 -14.695 -15.609 1.00 89.81 273 LYS A C 1
ATOM 2198 O O . LYS A 1 273 ? 10.482 -13.658 -16.263 1.00 89.81 273 LYS A O 1
ATOM 2203 N N . LEU A 1 274 ? 11.419 -15.231 -14.948 1.00 91.25 274 LEU A N 1
ATOM 2204 C CA . LEU A 1 274 ? 12.789 -14.731 -15.046 1.00 91.25 274 LEU A CA 1
ATOM 2205 C C . LEU A 1 274 ? 13.317 -14.885 -16.473 1.00 91.25 274 LEU A C 1
ATOM 2207 O O . LEU A 1 274 ? 13.696 -13.880 -17.071 1.00 91.25 274 LEU A O 1
ATOM 2211 N N . ILE A 1 275 ? 13.251 -16.090 -17.046 1.00 95.00 275 ILE A N 1
ATOM 2212 C CA . ILE A 1 275 ? 13.655 -16.365 -18.434 1.00 95.00 275 ILE A CA 1
ATOM 2213 C C . ILE A 1 275 ? 12.901 -15.443 -19.395 1.00 95.00 275 ILE A C 1
ATOM 2215 O O . ILE A 1 275 ? 13.534 -14.738 -20.168 1.00 95.00 275 ILE A O 1
ATOM 2219 N N . GLY A 1 276 ? 11.578 -15.309 -19.252 1.00 96.38 276 GLY A N 1
ATOM 2220 C CA . GLY A 1 276 ? 10.801 -14.396 -20.098 1.00 96.38 276 GLY A CA 1
ATOM 2221 C C . GLY A 1 276 ? 11.242 -12.925 -20.013 1.00 96.38 276 GLY A C 1
ATOM 2222 O O . GLY A 1 276 ? 11.166 -12.203 -21.008 1.00 96.38 276 GLY A O 1
ATOM 2223 N N . ARG A 1 277 ? 11.739 -12.454 -18.856 1.00 95.25 277 ARG A N 1
ATOM 2224 C CA . ARG A 1 277 ? 12.348 -11.113 -18.749 1.00 95.25 277 ARG A CA 1
ATOM 2225 C C . ARG A 1 277 ? 13.706 -11.046 -19.440 1.00 95.25 277 ARG A C 1
ATOM 2227 O O . ARG A 1 277 ? 13.979 -10.041 -20.091 1.00 95.25 277 ARG A O 1
ATOM 2234 N N . HIS A 1 278 ? 14.537 -12.077 -19.303 1.00 95.88 278 HIS A N 1
ATOM 2235 C CA . HIS A 1 278 ? 15.824 -12.155 -19.995 1.00 95.88 278 HIS A CA 1
ATOM 2236 C C . HIS A 1 278 ? 15.640 -12.177 -21.516 1.00 95.88 278 HIS A C 1
ATOM 2238 O O . HIS A 1 278 ? 16.263 -11.363 -22.196 1.00 95.88 278 HIS A O 1
ATOM 2244 N N . ASP A 1 279 ? 14.711 -12.986 -22.025 1.00 97.62 279 ASP A N 1
ATOM 2245 C CA . ASP A 1 279 ? 14.360 -13.059 -23.446 1.00 97.62 279 ASP A CA 1
ATOM 2246 C C . ASP A 1 279 ? 13.893 -11.697 -23.976 1.00 97.62 279 ASP A C 1
ATOM 2248 O O . ASP A 1 279 ? 14.310 -11.254 -25.046 1.00 97.62 279 ASP A O 1
ATOM 2252 N N . ALA A 1 280 ? 13.056 -10.987 -23.209 1.00 95.75 280 ALA A N 1
ATOM 2253 C CA . ALA A 1 280 ? 12.594 -9.651 -23.578 1.00 95.75 280 ALA A CA 1
ATOM 2254 C C . ALA A 1 280 ? 13.747 -8.634 -23.650 1.00 95.75 280 ALA A C 1
ATOM 2256 O O . ALA A 1 280 ? 13.794 -7.817 -24.573 1.00 95.75 280 ALA A O 1
ATOM 2257 N N . VAL A 1 281 ? 14.690 -8.679 -22.702 1.00 94.81 281 VAL A N 1
ATOM 2258 C CA . VAL A 1 281 ? 15.884 -7.818 -22.717 1.00 94.81 281 VAL A CA 1
ATOM 2259 C C . VAL A 1 281 ? 16.773 -8.157 -23.910 1.00 94.81 281 VAL A C 1
ATOM 2261 O O . VAL A 1 281 ? 17.163 -7.255 -24.650 1.00 94.81 281 VAL A O 1
ATOM 2264 N N . GLU A 1 282 ? 17.052 -9.438 -24.142 1.00 96.81 282 GLU A N 1
ATOM 2265 C CA . GLU A 1 282 ? 17.866 -9.897 -25.268 1.00 96.81 282 GLU A CA 1
ATOM 2266 C C . GLU A 1 282 ? 17.246 -9.494 -26.612 1.00 96.81 282 GLU A C 1
ATOM 2268 O O . GLU A 1 282 ? 17.944 -8.995 -27.498 1.00 96.81 282 GLU A O 1
ATOM 2273 N N . TYR A 1 283 ? 15.925 -9.628 -26.747 1.00 96.56 283 TYR A N 1
ATOM 2274 C CA . TYR A 1 283 ? 15.192 -9.193 -27.931 1.00 96.56 283 TYR A CA 1
ATOM 2275 C C . TYR A 1 283 ? 15.372 -7.692 -28.190 1.00 96.56 283 TYR A C 1
ATOM 2277 O O . TYR A 1 283 ? 15.675 -7.302 -29.319 1.00 96.56 283 TYR A O 1
ATOM 2285 N N . LEU A 1 284 ? 15.231 -6.847 -27.163 1.00 94.19 284 LEU A N 1
ATOM 2286 C CA . LEU A 1 284 ? 15.394 -5.395 -27.300 1.00 94.19 284 LEU A CA 1
ATOM 2287 C C . LEU A 1 284 ? 16.837 -4.993 -27.623 1.00 94.19 284 LEU A C 1
ATOM 2289 O O . LEU A 1 284 ? 17.037 -4.079 -28.420 1.00 94.19 284 LEU A O 1
ATOM 2293 N N . VAL A 1 285 ? 17.831 -5.682 -27.055 1.00 94.56 285 VAL A N 1
ATOM 2294 C CA . VAL A 1 285 ? 19.257 -5.452 -27.353 1.00 94.56 285 VAL A CA 1
ATOM 2295 C C . VAL A 1 285 ? 19.585 -5.825 -28.802 1.00 94.56 285 VAL A C 1
ATOM 2297 O O . VAL A 1 285 ? 20.317 -5.099 -29.470 1.00 94.56 285 VAL A O 1
ATOM 2300 N N . LYS A 1 286 ? 19.009 -6.915 -29.322 1.00 96.44 286 LYS A N 1
ATOM 2301 C CA . LYS A 1 286 ? 19.191 -7.345 -30.720 1.00 96.44 286 LYS A CA 1
ATOM 2302 C C . LYS A 1 286 ? 18.501 -6.429 -31.743 1.00 96.44 286 LYS A C 1
ATOM 2304 O O . LYS A 1 286 ? 18.898 -6.428 -32.905 1.00 96.44 286 LYS A O 1
ATOM 2309 N N . HIS A 1 287 ? 17.498 -5.643 -31.339 1.00 96.19 287 HIS A N 1
ATOM 2310 C CA . HIS A 1 287 ? 16.695 -4.790 -32.227 1.00 96.19 287 HIS A CA 1
ATOM 2311 C C . HIS A 1 287 ? 16.811 -3.294 -31.870 1.00 96.19 287 HIS A C 1
ATOM 2313 O O . HIS A 1 287 ? 15.816 -2.634 -31.556 1.00 96.19 287 HIS A O 1
ATOM 2319 N N . ASP A 1 288 ? 18.020 -2.727 -31.959 1.00 93.62 288 ASP A N 1
ATOM 2320 C CA . ASP A 1 288 ? 18.301 -1.341 -31.536 1.00 93.62 288 ASP A CA 1
ATOM 2321 C C . ASP A 1 288 ? 17.466 -0.275 -32.281 1.00 93.62 288 ASP A C 1
ATOM 2323 O O . ASP A 1 288 ? 16.993 0.700 -31.693 1.00 93.62 288 ASP A O 1
ATOM 2327 N N . THR A 1 289 ? 17.178 -0.483 -33.569 1.00 94.19 289 THR A N 1
ATOM 2328 C CA . THR A 1 289 ? 16.324 0.427 -34.356 1.00 94.19 289 THR A CA 1
ATOM 2329 C C . THR A 1 289 ? 14.902 0.516 -33.794 1.00 94.19 289 THR A C 1
ATOM 2331 O O . THR A 1 289 ? 14.334 1.609 -33.687 1.00 94.19 289 THR A O 1
ATOM 2334 N N . LEU A 1 290 ? 14.333 -0.622 -33.386 1.00 92.62 290 LEU A N 1
ATOM 2335 C CA . LEU A 1 290 ? 13.022 -0.703 -32.748 1.00 92.62 290 LEU A CA 1
ATOM 2336 C C . LEU A 1 290 ? 13.054 -0.040 -31.367 1.00 92.62 290 LEU A C 1
ATOM 2338 O O . LEU A 1 290 ? 12.173 0.764 -31.052 1.00 92.62 290 LEU A O 1
ATOM 2342 N N . LEU A 1 291 ? 14.088 -0.325 -30.572 1.00 90.25 291 LEU A N 1
ATOM 2343 C CA . LEU A 1 291 ? 14.282 0.255 -29.244 1.00 90.25 291 LEU A CA 1
ATOM 2344 C C . LEU A 1 291 ? 14.350 1.786 -29.299 1.00 90.25 291 LEU A C 1
ATOM 2346 O O . LEU A 1 291 ? 13.653 2.464 -28.542 1.00 90.25 291 LEU A O 1
ATOM 2350 N N . ASN A 1 292 ? 15.135 2.343 -30.220 1.00 89.81 292 ASN A N 1
ATOM 2351 C CA . ASN A 1 292 ? 15.268 3.791 -30.385 1.00 89.81 292 ASN A CA 1
ATOM 2352 C C . ASN A 1 292 ? 13.955 4.437 -30.842 1.00 89.81 292 ASN A C 1
ATOM 2354 O O . ASN A 1 292 ? 13.589 5.510 -30.352 1.00 89.81 292 ASN A O 1
ATOM 2358 N N . LYS A 1 293 ? 13.185 3.759 -31.703 1.00 92.25 293 LYS A N 1
ATOM 2359 C CA . LYS A 1 293 ? 11.839 4.205 -32.094 1.00 92.25 293 LYS A CA 1
ATOM 2360 C C . LYS A 1 293 ? 10.880 4.245 -30.900 1.00 92.25 293 LYS A C 1
ATOM 2362 O O . LYS A 1 293 ? 10.133 5.213 -30.771 1.00 92.25 293 LYS A O 1
ATOM 2367 N N . PHE A 1 294 ? 10.906 3.239 -30.025 1.00 88.81 294 PHE A N 1
ATOM 2368 C CA . PHE A 1 294 ? 10.101 3.231 -28.798 1.00 88.81 294 PHE A CA 1
ATOM 2369 C C . PHE A 1 294 ? 10.535 4.317 -27.814 1.00 88.81 294 PHE A C 1
ATOM 2371 O O . PHE A 1 294 ? 9.687 5.066 -27.337 1.00 88.81 294 PHE A O 1
ATOM 2378 N N . LYS A 1 295 ? 11.842 4.464 -27.558 1.00 87.06 295 LYS A N 1
ATOM 2379 C CA . LYS A 1 295 ? 12.379 5.509 -26.670 1.00 87.06 295 LYS A CA 1
ATOM 2380 C C . LYS A 1 295 ? 11.962 6.908 -27.116 1.00 87.06 295 LYS A C 1
ATOM 2382 O O . LYS A 1 295 ? 11.591 7.715 -26.276 1.00 87.06 295 LYS A O 1
ATOM 2387 N N . LYS A 1 296 ? 11.970 7.179 -28.426 1.00 88.31 296 LYS A N 1
ATOM 2388 C CA . LYS A 1 296 ? 11.545 8.472 -28.981 1.00 88.31 296 LYS A CA 1
ATOM 2389 C C . LYS A 1 296 ? 10.047 8.751 -28.807 1.00 88.31 296 LYS A C 1
ATOM 2391 O O . LYS A 1 296 ? 9.668 9.907 -28.807 1.00 88.31 296 LYS A O 1
ATOM 2396 N N . LYS A 1 297 ? 9.206 7.718 -28.690 1.00 88.69 297 LYS A N 1
ATOM 2397 C CA . LYS A 1 297 ? 7.760 7.871 -28.445 1.00 88.69 297 LYS A CA 1
ATOM 2398 C C . LYS A 1 297 ? 7.388 7.993 -26.963 1.00 88.69 297 LYS A C 1
ATOM 2400 O O . LYS A 1 297 ? 6.259 8.350 -26.667 1.00 88.69 297 LYS A O 1
ATOM 2405 N N . MET A 1 298 ? 8.291 7.595 -26.066 1.00 79.62 298 MET A N 1
ATOM 2406 C CA . MET A 1 298 ? 8.087 7.582 -24.610 1.00 79.62 298 MET A CA 1
ATOM 2407 C C . MET A 1 298 ? 8.705 8.800 -23.906 1.00 79.62 298 MET A C 1
ATOM 2409 O O . MET A 1 298 ? 8.591 8.908 -22.686 1.00 79.62 298 MET A O 1
ATOM 2413 N N . ARG A 1 299 ? 9.421 9.636 -24.661 1.00 67.94 299 ARG A N 1
ATOM 2414 C CA . ARG A 1 299 ? 9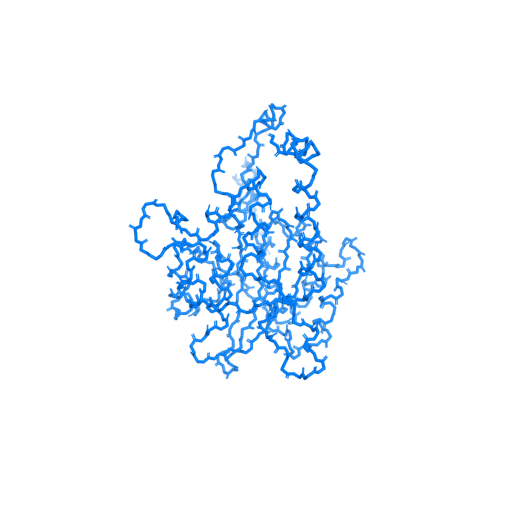.895 10.966 -24.281 1.00 67.94 299 ARG A CA 1
ATOM 2415 C C . ARG A 1 299 ? 8.991 11.994 -24.932 1.00 67.94 299 ARG A C 1
ATOM 2417 O O . ARG A 1 299 ? 8.911 13.093 -24.367 1.00 67.94 299 ARG A O 1
#

InterPro domains:
  IPR007696 DNA mismatch repair protein MutS, core [PF05192] (222-298)
  IPR007860 DNA mismatch repair protein MutS, connector domain [PF05188] (58-186)
  IPR036187 DNA mismatch repair protein MutS, core domain superfamily [SSF48334] (220-291)
  IPR036678 MutS, connector domain superfamily [G3DSA:3.30.420.110] (43-218)
  IPR036678 MutS, connector domain superfamily [SSF53150] (54-231)
  IPR045076 DNA mismatch repair MutS [PTHR11361] (13-292)

Solvent-accessible surface area (backbone atoms only — not comparable to full-atom values): 17068 Å² total; per-residue (Å²): 133,84,79,76,76,61,74,72,63,78,76,48,84,88,82,76,90,87,72,58,77,46,87,31,67,58,72,84,80,74,51,69,66,40,64,75,68,66,57,76,79,80,72,87,80,66,69,71,41,21,32,32,27,49,41,74,44,79,90,73,40,29,39,6,29,19,36,31,28,74,90,75,29,41,36,35,37,22,46,48,71,49,58,99,84,34,53,60,59,46,23,50,48,66,68,57,50,36,38,17,36,37,32,47,66,84,47,70,81,32,72,66,37,51,62,49,53,68,38,96,64,54,43,49,78,44,52,37,57,84,65,66,64,59,52,55,68,58,11,49,53,52,46,50,55,44,32,36,69,76,72,69,50,61,55,69,68,58,48,52,37,67,73,40,44,89,69,22,44,48,12,44,23,19,40,20,43,48,47,52,49,30,49,76,33,73,44,29,89,80,38,58,55,75,41,46,79,42,81,49,74,92,72,68,57,84,50,87,85,38,53,84,70,41,63,45,46,88,60,48,39,65,53,42,53,76,64,17,41,67,30,43,88,69,97,53,101,51,60,38,63,86,4,50,45,53,72,69,62,77,60,76,40,66,70,49,45,52,51,49,53,54,41,69,65,38,36,73,57,41,63,71,63,48,50,54,51,50,52,53,51,51,52,44,67,75,36,53,72,59,44,53,56,52,53,66,73,53,104

Sequence (299 aa):
KIKKSDPVLETCVGREIAAKYTKGTYQKPVPIADFLEGKEDNDEELDTKYVLLYLYDEEKNTFGVTYFDITTLQFSIGQFQDDSMKNKFRTLITRIRPVEVLCEAKFMKSDMSKMLRSSPIPPTFSNITAQEKIDYLASKDIIEFYLKSESGKIPKLIQKAMENSDNYSLALSALGNSIKYLQFLMIADKTVPLAEFYEYSHERSTTLGDRQKNSAMILDAQALENLEILEVQGKLSRIHEGSLLHHVDRCSTKFGKRLLKKWICSPLFDDKKLIGRHDAVEYLVKHDTLLNKFKKKMR

Organism: Euplotes crassus (NCBI:txid5936)

Secondary structure (DSSP, 8-state):
---PPPTTGGGSPP--------TTT--PPPPHHHHHTT-----S--S---EEEEEEETTTTEEEEEEEETTTTEEEEEEEE--TT-HHHHHHHHHH--SEEEE-GGGTTSHHHHHHHTSSSPPEEEESGGGT---HHHHHHHHHHHHHTTTSS--HHHHHHHH-HHHHHHHHHHHHHHHHHHHHTT-HHHHSTT-EEEE---PPP-STTTGGG--B----HHHHHHTTSSS-SS--SSTTTTSHHHHH---SSHHHHHHHHHHHHS-B--HHHHHHHHHHHHHHHH-HHHHHHHHHH--

pLDDT: mean 84.29, std 14.39, range [36.97, 97.88]

Nearest PDB structures (foldseek):
  2o8b-assembly1_B  TM=7.913E-01  e=2.655E-15  Homo sapiens
  2o8e-assembly1_B  TM=7.694E-01  e=2.021E-14  Homo sapiens
  8r7c-assembly1_A  TM=7.576E-01  e=9.132E-11  Homo sapiens
  3thy-assembly1_A  TM=7.583E-01  e=1.984E-10  Homo sapiens
  3thx-assembly1_A  TM=7.735E-01  e=1.055E-09  Homo sapiens

Foldseek 3Di:
DPPPDDVVVVPDDDDDDPFDDDQQRDDDDDPPVCVVVVPDDPPPPLAQAKEKEWDADPVQQKIWIWIDRQVQLEIETFMDRADPVRQLLLQVCLLRVHQEYEYAPVCCPPVSVVSQCPPPRRHHYDHLVVLVQDAQVLLVVQLCVQQCPPPVDHPPVVVVLVVVCVGCSRRSSRNSSVLSVCVVRVCSNVRSNPHDYHYDDSDDPPDPVRNVVQFFDDDINCNCAVQQQQADPDDDVDGRPPHVLVVPDPDLDSVVSNVSSNCSSTPGPDPVVVVVVVVVVVVCVVCVVVVVVVSVVSD